Protein AF-0000000070116232 (afdb_homodimer)

Sequence (204 aa):
MEIRSAQRSAWENKLAKGFNTSDVPLEFCLLQGEVAEAFDAWRRTRDDLGEELADIAIYLMSLAEMTGVDLQSAVEQKLAKNAKRTYVKDEASGTLVRVEPAMEIRSAQRSAWENKLAKGFNTSDVPLEFCLLQGEVAEAFDAWRRTRDDLGEELADIAIYLMSLAEMTGVDLQSAVEQKLAKNAKRTYVKDEASGTLVRVEPA

pLDDT: mean 97.07, std 4.51, range [62.75, 99.0]

Secondary structure (DSSP, 8-state):
-BHHHHHHHHHHHHHHHT--SS-HHHHHHHHHHHHHHHHHHHHTT-TTHHHHHHHHHHHHHHHHHHTT--HHHHHHHHHHHHHH-EEEE-TTT--EEEE---/-BHHHHHHHHHHHHHHHT--SS-HHHHHHHHHHHHHHHHHHHHTT-TTHHHHHHHHHHHHHHHHHHTT--HHHHHHHHHHHHHH-EEEE-TTT--EEEE---

InterPro domains:
  IPR025984 dCTP pyrophosphatase 1 [PF12643] (34-91)
  IPR052555 dCTP Pyrophosphatase [PTHR46523] (32-89)

Foldseek 3Di:
DALQVLLVVLQVVCVVVVHDQAPLVVLVVVLVVLVVVLVVCVVVVHPCNVVSVVVNSSSVSSNCVNVVHPVRVVVVVVVVVVVPWDWDQDPVPRDTDTDDDD/DALQVLLVVLQVVCVVVVHDQAPLVVLVVVLVVLVVVLVVCVVVVHPCNVVSVVVNSSSVSSNCVNVVHPVRVVVVVVVVVVVPWDWDQDPVPRDTDTDDDD

Nearest PDB structures (foldseek):
  7ody-assembly1_D  TM=7.608E-01  e=6.669E-03  Cyanophage S-2L
  5ie9-assembly1_D  TM=7.594E-01  e=4.581E-02  Bacillus cereus
  6zbf-assembly1_D  TM=5.109E-01  e=2.458E+00  Plasmodium falciparum
  5fig-assembly1_C  TM=5.092E-01  e=7.327E+00  Bacillus subtilis
  7ody-assembly1_D  TM=7.605E-01  e=6.669E-03  Cyanophage S-2L

Structure (mmCIF, N/CA/C/O backbone):
data_AF-0000000070116232-model_v1
#
loop_
_entity.id
_entity.type
_entity.pdbx_description
1 polymer 'MazG-like nucleotide pyrophosphohydrolase family protein'
#
loop_
_atom_site.group_PDB
_atom_site.id
_atom_site.type_symbol
_atom_site.label_atom_id
_atom_site.label_alt_id
_atom_site.label_comp_id
_atom_site.label_asym_id
_atom_site.label_entity_id
_atom_site.label_seq_id
_atom_site.pdbx_PDB_ins_code
_atom_site.Cartn_x
_atom_site.Cartn_y
_atom_site.Cartn_z
_atom_site.occupancy
_atom_site.B_iso_or_equiv
_atom_site.auth_seq_id
_atom_site.auth_comp_id
_atom_site.auth_asym_id
_atom_site.auth_atom_id
_atom_site.pdbx_PDB_model_num
ATOM 1 N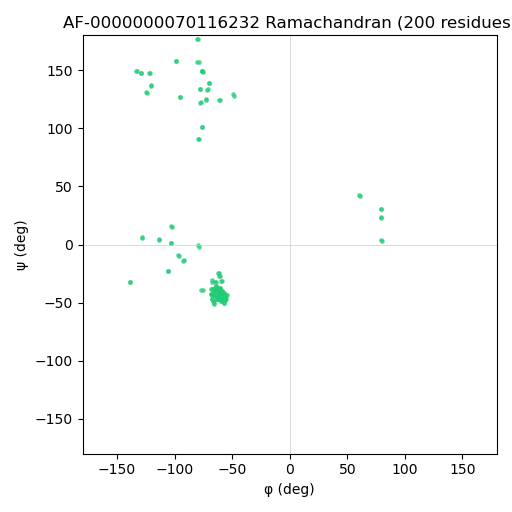 N . MET A 1 1 ? 7.281 -4.035 14.18 1 97.06 1 MET A N 1
ATOM 2 C CA . MET A 1 1 ? 5.941 -3.51 14.414 1 97.06 1 MET A CA 1
ATOM 3 C C . MET A 1 1 ? 4.887 -4.359 13.719 1 97.06 1 MET A C 1
ATOM 5 O O . MET A 1 1 ? 5.078 -4.777 12.57 1 97.06 1 MET A O 1
ATOM 9 N N . GLU A 1 2 ? 3.789 -4.598 14.477 1 98.62 2 GLU A N 1
ATOM 10 C CA . GLU A 1 2 ? 2.678 -5.348 13.898 1 98.62 2 GLU A CA 1
ATOM 11 C C . GLU A 1 2 ? 1.868 -4.48 12.938 1 98.62 2 GLU A C 1
ATOM 13 O O . GLU A 1 2 ? 1.715 -3.277 13.156 1 98.62 2 GLU A O 1
ATOM 18 N N . ILE A 1 3 ? 1.267 -5.121 11.898 1 98.88 3 ILE A N 1
ATOM 19 C CA . ILE A 1 3 ? 0.452 -4.414 10.914 1 98.88 3 ILE A CA 1
ATOM 20 C C . ILE A 1 3 ? -0.73 -3.744 11.617 1 98.88 3 ILE A C 1
ATOM 22 O O . ILE A 1 3 ? -1.026 -2.574 11.359 1 98.88 3 ILE A O 1
ATOM 26 N N . ARG A 1 4 ? -1.362 -4.441 12.555 1 98.75 4 ARG A N 1
ATOM 27 C CA . ARG A 1 4 ? -2.514 -3.896 13.266 1 98.75 4 ARG A CA 1
ATOM 28 C C . ARG A 1 4 ? -2.123 -2.67 14.086 1 98.75 4 ARG A C 1
ATOM 30 O O . ARG A 1 4 ? -2.871 -1.692 14.148 1 98.75 4 ARG A O 1
ATOM 37 N N . SER A 1 5 ? -1.039 -2.738 14.734 1 98.75 5 SER A N 1
ATOM 38 C CA . SER A 1 5 ? -0.556 -1.608 15.516 1 98.75 5 SER A CA 1
ATOM 39 C C . SER A 1 5 ? -0.236 -0.412 14.633 1 98.75 5 SER A C 1
ATOM 41 O O . SER A 1 5 ? -0.54 0.729 14.984 1 98.75 5 SER A O 1
ATOM 43 N N . ALA A 1 6 ? 0.422 -0.638 13.523 1 98.88 6 ALA A N 1
ATOM 44 C CA . ALA A 1 6 ? 0.726 0.43 12.57 1 98.88 6 ALA A CA 1
ATOM 45 C C . ALA A 1 6 ? -0.553 1.063 12.031 1 98.88 6 ALA A C 1
ATOM 47 O O . ALA A 1 6 ? -0.644 2.287 11.914 1 98.88 6 ALA A O 1
ATOM 48 N N . GLN A 1 7 ? -1.55 0.197 11.695 1 98.88 7 GLN A N 1
ATOM 49 C CA . GLN A 1 7 ? -2.84 0.679 11.211 1 98.88 7 GLN A CA 1
ATOM 50 C C . GLN A 1 7 ? -3.498 1.605 12.227 1 98.88 7 GLN A C 1
ATOM 52 O O . GLN A 1 7 ? -3.984 2.682 11.875 1 98.88 7 GLN A O 1
ATOM 57 N N . ARG A 1 8 ? -3.477 1.197 13.438 1 98.69 8 ARG A N 1
ATOM 58 C CA . ARG A 1 8 ? -4.059 2.006 14.5 1 98.69 8 ARG A CA 1
ATOM 59 C C . ARG A 1 8 ? -3.322 3.334 14.648 1 98.69 8 ARG A C 1
ATOM 61 O O . ARG A 1 8 ? -3.949 4.387 14.773 1 98.69 8 ARG A O 1
ATOM 68 N N . SER A 1 9 ? -2.057 3.295 14.641 1 98.75 9 SER A N 1
ATOM 69 C CA . SER A 1 9 ? -1.24 4.496 14.789 1 98.75 9 SER A CA 1
ATOM 70 C C . SER A 1 9 ? -1.486 5.473 13.648 1 98.75 9 SER A C 1
ATOM 72 O O . SER A 1 9 ? -1.594 6.68 13.867 1 98.75 9 SER A O 1
ATOM 74 N N . ALA A 1 10 ? -1.491 4.965 12.438 1 98.75 10 ALA A N 1
ATOM 75 C CA . ALA A 1 10 ? -1.763 5.805 11.281 1 98.75 10 ALA A CA 1
ATOM 76 C C . ALA A 1 10 ? -3.119 6.492 11.406 1 98.75 10 ALA A C 1
ATOM 78 O O . ALA A 1 10 ? -3.252 7.684 11.102 1 98.75 10 ALA A O 1
ATOM 79 N N . TRP A 1 11 ? -4.07 5.719 11.867 1 98.69 11 TRP A N 1
ATOM 80 C CA . TRP A 1 11 ? -5.426 6.234 12.008 1 98.69 11 TRP A CA 1
ATOM 81 C C . TRP A 1 11 ? -5.496 7.309 13.094 1 98.69 11 TRP A C 1
ATOM 83 O O . TRP A 1 11 ? -6.094 8.367 12.891 1 98.69 11 TRP A O 1
ATOM 93 N N . GLU A 1 12 ? -4.918 7.02 14.188 1 98.5 12 GLU A N 1
ATOM 94 C CA . GLU A 1 12 ? -4.891 7.973 15.289 1 98.5 12 GLU A CA 1
ATOM 95 C C . GLU A 1 12 ? -4.25 9.289 14.867 1 98.5 12 GLU A C 1
ATOM 97 O O . GLU A 1 12 ? -4.715 10.367 15.258 1 98.5 12 GLU A O 1
ATOM 102 N N . ASN A 1 13 ? -3.184 9.227 14.148 1 98.38 13 ASN A N 1
ATOM 103 C CA . ASN A 1 13 ? -2.545 10.445 13.648 1 98.38 13 ASN A CA 1
ATOM 104 C C . ASN A 1 13 ? -3.469 11.219 12.719 1 98.38 13 ASN A C 1
ATOM 106 O O . ASN A 1 13 ? -3.518 12.453 12.766 1 98.38 13 ASN A O 1
ATOM 110 N N . LYS A 1 14 ? -4.125 10.484 11.82 1 97.94 14 LYS A N 1
ATOM 111 C CA . LYS A 1 14 ? -5.066 11.125 10.906 1 97.94 14 LYS A CA 1
ATOM 112 C C . LYS A 1 14 ? -6.141 11.891 11.672 1 97.94 14 LYS A C 1
ATOM 114 O O . LYS A 1 14 ? -6.48 13.023 11.32 1 97.94 14 LYS A O 1
ATOM 119 N N . LEU A 1 15 ? -6.656 11.242 12.672 1 98.06 15 LEU A N 1
ATOM 120 C CA . LEU A 1 15 ? -7.668 11.867 13.516 1 98.06 15 LEU A CA 1
ATOM 121 C C . LEU A 1 15 ? -7.102 13.094 14.227 1 98.06 15 LEU A C 1
ATOM 123 O O . LEU A 1 15 ? -7.719 14.156 14.227 1 98.06 15 LEU A O 1
ATOM 127 N N . ALA A 1 16 ? -5.969 12.961 14.758 1 97.44 16 ALA A N 1
ATOM 128 C CA . ALA A 1 16 ? -5.344 14.016 15.562 1 97.44 16 ALA A CA 1
ATOM 129 C C . ALA A 1 16 ? -5.039 15.242 14.711 1 97.44 16 ALA A C 1
ATOM 131 O O . ALA A 1 16 ? -5.113 16.375 15.195 1 97.44 16 ALA A O 1
ATOM 132 N N . LYS A 1 17 ? -4.727 15.07 13.43 1 97.25 17 LYS A N 1
ATOM 133 C CA . LYS A 1 17 ? -4.289 16.172 12.578 1 97.25 17 LYS A CA 1
ATOM 134 C C . LYS A 1 17 ? -5.453 16.75 11.781 1 97.25 17 LYS A C 1
ATOM 136 O O . LYS A 1 17 ? -5.301 17.766 11.094 1 97.25 17 LYS A O 1
ATOM 141 N N . GLY A 1 18 ? -6.625 16.016 11.844 1 96.56 18 GLY A N 1
ATOM 142 C CA . GLY A 1 18 ? -7.805 16.5 11.141 1 96.56 18 GLY A CA 1
ATOM 143 C C . GLY A 1 18 ? -7.785 16.203 9.656 1 96.56 18 GLY A C 1
ATOM 144 O O . GLY A 1 18 ? -8.312 16.969 8.852 1 96.56 18 GLY A O 1
ATOM 145 N N . PHE A 1 19 ? -7.168 15.148 9.297 1 97.5 19 PHE A N 1
ATOM 146 C CA . PHE A 1 19 ? -7.102 14.75 7.898 1 97.5 19 PHE A CA 1
ATOM 147 C C . PHE A 1 19 ? -8.391 14.055 7.473 1 97.5 19 PHE A C 1
ATOM 149 O O . PHE A 1 19 ? -9.312 13.914 8.273 1 97.5 19 PHE A O 1
ATOM 156 N N . ASN A 1 20 ? -8.438 13.719 6.164 1 96.94 20 ASN A N 1
ATOM 157 C CA . ASN A 1 20 ? -9.586 13.023 5.602 1 96.94 20 ASN A CA 1
ATOM 158 C C . ASN A 1 20 ? -9.797 11.664 6.262 1 96.94 20 ASN A C 1
ATOM 160 O O . ASN A 1 20 ? -8.883 10.836 6.305 1 96.94 20 ASN A O 1
ATOM 164 N N . THR A 1 21 ? -10.945 11.453 6.77 1 97.62 21 THR A N 1
ATOM 165 C CA . THR A 1 21 ? -11.234 10.188 7.434 1 97.62 21 THR A CA 1
ATOM 166 C C . THR A 1 21 ? -12.516 9.57 6.879 1 97.62 21 THR A C 1
ATOM 168 O O . THR A 1 21 ? -12.992 8.555 7.398 1 97.62 21 THR A O 1
ATOM 171 N N . SER A 1 22 ? -13.102 10.188 5.789 1 96.81 22 SER A N 1
ATOM 172 C CA . SER A 1 22 ? -14.422 9.711 5.398 1 96.81 22 SER A CA 1
ATOM 173 C C . SER A 1 22 ? -14.547 9.617 3.881 1 96.81 22 SER A C 1
ATOM 175 O O . SER A 1 22 ? -15.359 8.836 3.367 1 96.81 22 SER A O 1
ATOM 177 N N . ASP A 1 23 ? -13.883 10.492 3.17 1 98.25 23 ASP A N 1
ATOM 178 C CA . ASP A 1 23 ? -13.945 10.5 1.712 1 98.25 23 ASP A CA 1
ATOM 179 C C . ASP A 1 23 ? -13.039 9.422 1.117 1 98.25 23 ASP A C 1
ATOM 181 O O . ASP A 1 23 ? -11.914 9.711 0.716 1 98.25 23 ASP A O 1
ATOM 185 N N . VAL A 1 24 ? -13.57 8.281 0.911 1 98.69 24 VAL A N 1
ATOM 186 C CA . VAL A 1 24 ? -12.805 7.109 0.506 1 98.69 24 VAL A CA 1
ATOM 187 C C . VAL A 1 24 ? -12.227 7.328 -0.888 1 98.69 24 VAL A C 1
ATOM 189 O O . VAL A 1 24 ? -11.039 7.066 -1.121 1 98.69 24 VAL A O 1
ATOM 192 N N . PRO A 1 25 ? -13.008 7.898 -1.89 1 98.75 25 PRO A N 1
ATOM 193 C CA . PRO A 1 25 ? -12.414 8.164 -3.201 1 98.75 25 PRO A CA 1
ATOM 194 C C . PRO A 1 25 ? -11.211 9.102 -3.123 1 98.75 25 PRO A C 1
ATOM 196 O O . PRO A 1 25 ? -10.195 8.867 -3.781 1 98.75 25 PRO A O 1
ATOM 199 N N . LEU A 1 26 ? -11.312 10.086 -2.311 1 98.5 26 LEU A N 1
ATOM 200 C CA . LEU A 1 26 ? -10.18 10.992 -2.143 1 98.5 26 LEU A CA 1
ATOM 201 C C . LEU A 1 26 ? -8.961 10.242 -1.605 1 98.5 26 LEU A C 1
ATOM 203 O O . LEU A 1 26 ? -7.844 10.453 -2.07 1 98.5 26 LEU A O 1
ATOM 207 N N . GLU A 1 27 ? -9.188 9.422 -0.627 1 98.75 27 GLU A N 1
ATOM 208 C CA . GLU A 1 27 ? -8.094 8.68 -0.026 1 98.75 27 GLU A CA 1
ATOM 209 C C . GLU A 1 27 ? -7.41 7.777 -1.053 1 98.75 27 GLU A C 1
ATOM 211 O O . GLU A 1 27 ? -6.18 7.66 -1.066 1 98.75 27 GLU A O 1
ATOM 216 N N . PHE A 1 28 ? -8.148 7.105 -1.932 1 98.94 28 PHE A N 1
ATOM 217 C CA . PHE A 1 28 ? -7.574 6.293 -2.998 1 98.94 28 PHE A CA 1
ATOM 218 C C . PHE A 1 28 ? -6.727 7.148 -3.934 1 98.94 28 PHE A C 1
ATOM 220 O O . PHE A 1 28 ? -5.672 6.707 -4.395 1 98.94 28 PHE A O 1
ATOM 227 N N . CYS A 1 29 ? -7.227 8.336 -4.266 1 98.69 29 CYS A N 1
ATOM 228 C CA . CYS A 1 29 ? -6.461 9.227 -5.125 1 98.69 29 CYS A CA 1
ATOM 229 C C . CYS A 1 29 ? -5.137 9.609 -4.477 1 98.69 29 CYS A C 1
ATOM 231 O O . CYS A 1 29 ? -4.102 9.648 -5.145 1 98.69 29 CYS A O 1
ATOM 233 N N . LEU A 1 30 ? -5.164 9.883 -3.207 1 98.62 30 LEU A N 1
ATOM 234 C CA . LEU A 1 30 ? -3.943 10.227 -2.484 1 98.62 30 LEU A CA 1
ATOM 235 C C . LEU A 1 30 ? -2.977 9.047 -2.461 1 98.62 30 LEU A C 1
ATOM 237 O O . LEU A 1 30 ? -1.769 9.227 -2.637 1 98.62 30 LEU A O 1
ATOM 241 N N . LEU A 1 31 ? -3.51 7.859 -2.225 1 98.94 31 LEU A N 1
ATOM 242 C CA . LEU A 1 31 ? -2.689 6.656 -2.303 1 98.94 31 LEU A CA 1
ATOM 243 C C . LEU A 1 31 ? -2.02 6.543 -3.668 1 98.94 31 LEU A C 1
ATOM 245 O O . LEU A 1 31 ? -0.819 6.277 -3.756 1 98.94 31 LEU A O 1
ATOM 249 N N . GLN A 1 32 ? -2.791 6.762 -4.742 1 98.81 32 GLN A N 1
ATOM 250 C CA . GLN A 1 32 ? -2.244 6.699 -6.094 1 98.81 32 GLN A CA 1
ATOM 251 C C . GLN A 1 32 ? -1.145 7.738 -6.289 1 98.81 32 GLN A C 1
ATOM 253 O O . GLN A 1 32 ? -0.162 7.484 -6.992 1 98.81 32 GLN A O 1
ATOM 258 N N . GLY A 1 33 ? -1.322 8.859 -5.727 1 98.69 33 GLY A N 1
ATOM 259 C CA . GLY A 1 33 ? -0.27 9.859 -5.734 1 98.69 33 GLY A CA 1
ATOM 260 C C . GLY A 1 33 ? 1.021 9.375 -5.102 1 98.69 33 GLY A C 1
ATOM 261 O O . GLY A 1 33 ? 2.105 9.602 -5.645 1 98.69 33 GLY A O 1
ATOM 262 N N . GLU A 1 34 ? 0.875 8.727 -3.943 1 98.88 34 GLU A N 1
ATOM 263 C CA . GLU A 1 34 ? 2.068 8.211 -3.277 1 98.88 34 GLU A CA 1
ATOM 264 C C . GLU A 1 34 ? 2.748 7.137 -4.117 1 98.88 34 GLU A C 1
ATOM 266 O O . GLU A 1 34 ? 3.975 7.008 -4.094 1 98.88 34 GLU A O 1
ATOM 271 N N . VAL A 1 35 ? 1.981 6.324 -4.816 1 98.94 35 VAL A N 1
ATOM 272 C CA . VAL A 1 35 ? 2.566 5.328 -5.707 1 98.94 35 VAL A CA 1
ATOM 273 C C . VAL A 1 35 ? 3.389 6.023 -6.789 1 98.94 35 VAL A C 1
ATOM 275 O O . VAL A 1 35 ? 4.512 5.605 -7.09 1 98.94 35 VAL A O 1
ATOM 278 N N . ALA A 1 36 ? 2.83 7.051 -7.41 1 98.75 36 ALA A N 1
ATOM 279 C CA . ALA A 1 36 ? 3.549 7.809 -8.43 1 98.75 36 ALA A CA 1
ATOM 280 C C . ALA A 1 36 ? 4.828 8.422 -7.863 1 98.75 36 ALA A C 1
ATOM 282 O O . ALA A 1 36 ? 5.875 8.398 -8.516 1 98.75 36 ALA A O 1
ATOM 283 N N . GLU A 1 37 ? 4.789 8.961 -6.629 1 98.81 37 GLU A N 1
ATOM 284 C CA . GLU A 1 37 ? 5.965 9.539 -5.988 1 98.81 37 GLU A CA 1
ATOM 285 C C . GLU A 1 37 ? 7.031 8.477 -5.73 1 98.81 37 GLU A C 1
ATOM 287 O O . GLU A 1 37 ? 8.227 8.734 -5.91 1 98.81 37 GLU A O 1
ATOM 292 N N . ALA A 1 38 ? 6.617 7.363 -5.289 1 98.88 38 ALA A N 1
ATOM 293 C CA . ALA A 1 38 ? 7.562 6.277 -5.035 1 98.88 38 ALA A CA 1
ATOM 294 C C . ALA A 1 38 ? 8.234 5.828 -6.328 1 98.88 38 ALA A C 1
ATOM 296 O O . ALA A 1 38 ? 9.445 5.582 -6.352 1 98.88 38 ALA A O 1
ATOM 297 N N . PHE A 1 39 ? 7.473 5.672 -7.418 1 98.94 39 PHE A N 1
ATOM 298 C CA . PHE A 1 39 ? 8.031 5.312 -8.711 1 98.94 39 PHE A CA 1
ATOM 299 C C . PHE A 1 39 ? 9.078 6.332 -9.156 1 98.94 39 PHE A C 1
ATOM 301 O O . PHE A 1 39 ? 10.172 5.961 -9.594 1 98.94 39 PHE A O 1
ATOM 308 N N . ASP A 1 40 ? 8.688 7.57 -9.031 1 98.69 40 ASP A N 1
ATOM 309 C CA . ASP A 1 40 ? 9.609 8.641 -9.398 1 98.69 40 ASP A CA 1
ATOM 310 C C . ASP A 1 40 ? 10.883 8.578 -8.555 1 98.69 40 ASP A C 1
ATOM 312 O O . ASP A 1 40 ? 11.984 8.773 -9.07 1 98.69 40 ASP A O 1
ATOM 316 N N . ALA A 1 41 ? 10.719 8.383 -7.219 1 98.69 41 ALA A N 1
ATOM 317 C CA . ALA A 1 41 ? 11.867 8.258 -6.332 1 98.69 41 ALA A CA 1
ATOM 318 C C . ALA A 1 41 ? 12.781 7.117 -6.777 1 98.69 41 ALA A C 1
ATOM 320 O O . ALA A 1 41 ? 14.008 7.262 -6.789 1 98.69 41 ALA A O 1
ATOM 321 N N . TRP A 1 42 ? 12.219 6.051 -7.145 1 98.5 42 TRP A N 1
ATOM 322 C CA . TRP A 1 42 ? 13 4.914 -7.617 1 98.5 42 TRP A CA 1
ATOM 323 C C . TRP A 1 42 ? 13.711 5.246 -8.922 1 98.5 42 TRP A C 1
ATOM 325 O O . TRP A 1 42 ? 14.922 5.035 -9.047 1 98.5 42 TRP A O 1
ATOM 335 N N . ARG A 1 43 ? 12.93 5.777 -9.906 1 98 43 ARG A N 1
ATOM 336 C CA . ARG A 1 43 ? 13.422 6.066 -11.25 1 98 43 ARG A CA 1
ATOM 337 C C . ARG A 1 43 ? 14.578 7.062 -11.203 1 98 43 ARG A C 1
ATOM 339 O O . ARG A 1 43 ? 15.523 6.957 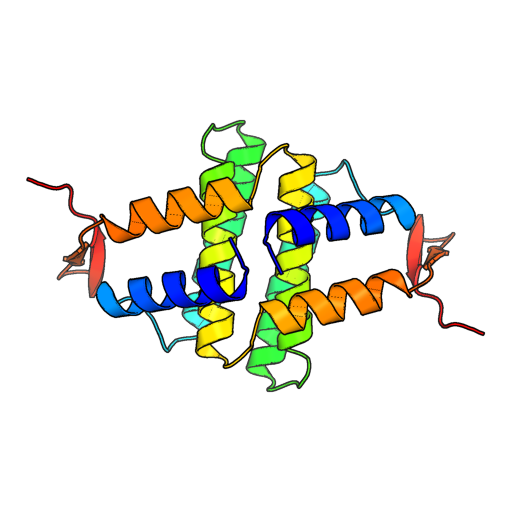-11.992 1 98 43 ARG A O 1
ATOM 346 N N . ARG A 1 44 ? 14.508 7.906 -10.242 1 97.75 44 ARG A N 1
ATOM 347 C CA . ARG A 1 44 ? 15.492 8.984 -10.195 1 97.75 44 ARG A CA 1
ATOM 348 C C . ARG A 1 44 ? 16.562 8.711 -9.141 1 97.75 44 ARG A C 1
ATOM 350 O O . ARG A 1 44 ? 17.375 9.578 -8.844 1 97.75 44 ARG A O 1
ATOM 357 N N . THR A 1 45 ? 16.484 7.59 -8.461 1 94.75 45 THR A N 1
ATOM 358 C CA . THR A 1 45 ? 17.453 7.129 -7.477 1 94.75 45 THR A CA 1
ATOM 359 C C . THR A 1 45 ? 17.562 8.109 -6.312 1 94.75 45 THR A C 1
ATOM 361 O O . THR A 1 45 ? 18.656 8.445 -5.871 1 94.75 45 THR A O 1
ATOM 364 N N . ARG A 1 46 ? 16.359 8.555 -5.953 1 91.25 46 ARG A N 1
ATOM 365 C CA . ARG A 1 46 ? 16.312 9.445 -4.797 1 91.25 46 ARG A CA 1
ATOM 366 C C . ARG A 1 46 ? 16.406 8.664 -3.494 1 91.25 46 ARG A C 1
ATOM 368 O O . ARG A 1 46 ? 16.031 7.492 -3.441 1 91.25 46 ARG A O 1
ATOM 375 N N . ASP A 1 47 ? 16.859 9.406 -2.475 1 94.38 47 ASP A N 1
ATOM 376 C CA . ASP A 1 47 ? 17.062 8.773 -1.173 1 94.38 47 ASP A CA 1
ATOM 377 C C . ASP A 1 47 ? 15.734 8.633 -0.424 1 94.38 47 ASP A C 1
ATOM 379 O O . ASP A 1 47 ? 15.664 7.945 0.596 1 94.38 47 ASP A O 1
ATOM 383 N N . ASP A 1 48 ? 14.727 9.062 -0.993 1 96.88 48 ASP A N 1
ATOM 384 C CA . ASP A 1 48 ? 13.484 9.117 -0.238 1 96.88 48 ASP A CA 1
ATOM 385 C C . ASP A 1 48 ? 12.547 7.969 -0.634 1 96.88 48 ASP A C 1
ATOM 387 O O . ASP A 1 48 ? 11.352 8.008 -0.342 1 96.88 48 ASP A O 1
ATOM 391 N N . LEU A 1 49 ? 13.07 6.949 -1.309 1 98.5 49 LEU A N 1
ATOM 392 C CA . LEU A 1 49 ? 12.227 5.84 -1.736 1 98.5 49 LEU A CA 1
ATOM 393 C C . LEU A 1 49 ? 11.562 5.172 -0.539 1 98.5 49 LEU A C 1
ATOM 395 O O . LEU A 1 49 ? 10.359 4.902 -0.562 1 98.5 49 LEU A O 1
ATOM 399 N N . GLY A 1 50 ? 12.352 4.887 0.49 1 98.62 50 GLY A N 1
ATOM 400 C CA . GLY A 1 50 ? 11.797 4.281 1.689 1 98.62 50 GLY A CA 1
ATOM 401 C C . GLY A 1 50 ? 10.641 5.074 2.281 1 98.62 50 GLY A C 1
ATOM 402 O O . GLY A 1 50 ? 9.633 4.5 2.695 1 98.62 50 GLY A O 1
ATOM 403 N N . GLU A 1 51 ? 10.844 6.355 2.32 1 98.75 51 GLU A N 1
ATOM 404 C CA . GLU A 1 51 ? 9.805 7.23 2.857 1 98.75 51 GLU A CA 1
ATOM 405 C C . GLU A 1 51 ? 8.547 7.188 1.992 1 98.75 51 GLU A C 1
ATOM 407 O O . GLU A 1 51 ? 7.43 7.148 2.512 1 98.75 51 GLU A O 1
ATOM 412 N N . GLU A 1 52 ? 8.719 7.223 0.694 1 98.88 52 GLU A N 1
ATOM 413 C CA . GLU A 1 52 ? 7.574 7.191 -0.217 1 98.88 52 GLU A CA 1
ATOM 414 C C . GLU A 1 52 ? 6.84 5.859 -0.136 1 98.88 52 GLU A C 1
ATOM 416 O O . GLU A 1 52 ? 5.609 5.816 -0.229 1 98.88 52 GLU A O 1
ATOM 421 N N . LEU A 1 53 ? 7.578 4.746 -0.011 1 98.94 53 LEU A N 1
ATOM 422 C CA . LEU A 1 53 ? 6.945 3.445 0.173 1 98.94 53 LEU A CA 1
ATOM 423 C C . LEU A 1 53 ? 6.176 3.398 1.489 1 98.94 53 LEU A C 1
ATOM 425 O O . LEU A 1 53 ? 5.086 2.824 1.556 1 98.94 53 LEU A O 1
ATOM 429 N N . ALA A 1 54 ? 6.742 3.992 2.504 1 98.94 54 ALA A N 1
ATOM 430 C CA . ALA A 1 54 ? 6.039 4.086 3.781 1 98.94 54 ALA A CA 1
ATOM 431 C C . ALA A 1 54 ? 4.742 4.875 3.635 1 98.94 54 ALA A C 1
ATOM 433 O O . ALA A 1 54 ? 3.73 4.543 4.258 1 98.94 54 ALA A O 1
ATOM 434 N N . ASP A 1 55 ? 4.742 5.941 2.834 1 98.94 55 ASP A N 1
ATOM 435 C CA . ASP A 1 55 ? 3.529 6.727 2.611 1 98.94 55 ASP A CA 1
ATOM 436 C C . ASP A 1 55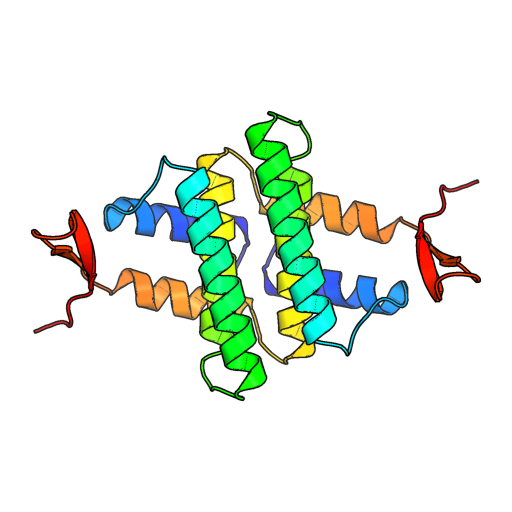 ? 2.441 5.879 1.96 1 98.94 55 ASP A C 1
ATOM 438 O O . ASP A 1 55 ? 1.259 6.02 2.283 1 98.94 55 ASP A O 1
ATOM 442 N N . ILE A 1 56 ? 2.83 5.004 1.054 1 99 56 ILE A N 1
ATOM 443 C CA . ILE A 1 56 ? 1.869 4.082 0.461 1 99 56 ILE A CA 1
ATOM 444 C C . ILE A 1 56 ? 1.244 3.217 1.553 1 99 56 ILE A C 1
ATOM 446 O O . ILE A 1 56 ? 0.021 3.062 1.607 1 99 56 ILE A O 1
ATOM 450 N N . ALA A 1 57 ? 2.057 2.656 2.396 1 98.94 57 ALA A N 1
ATOM 451 C CA . ALA A 1 57 ? 1.564 1.813 3.484 1 98.94 57 ALA A CA 1
ATOM 452 C C . ALA A 1 57 ? 0.576 2.574 4.363 1 98.94 57 ALA A C 1
ATOM 454 O O . ALA A 1 57 ? -0.463 2.035 4.75 1 98.94 57 ALA A O 1
ATOM 455 N N . ILE A 1 58 ? 0.865 3.787 4.684 1 98.94 58 ILE A N 1
ATOM 456 C CA . ILE A 1 58 ? 0.066 4.578 5.613 1 98.94 58 ILE A CA 1
ATOM 457 C C . ILE A 1 58 ? -1.293 4.891 4.992 1 98.94 58 ILE A C 1
ATOM 459 O O . ILE A 1 58 ? -2.328 4.77 5.652 1 98.94 58 ILE A O 1
ATOM 463 N N . TYR A 1 59 ? -1.325 5.246 3.721 1 98.94 59 TYR A N 1
ATOM 464 C CA . TYR A 1 59 ? -2.605 5.48 3.062 1 98.94 59 TYR A CA 1
ATOM 465 C C . TYR A 1 59 ? -3.4 4.188 2.936 1 98.94 59 TYR A C 1
ATOM 467 O O . TYR A 1 59 ? -4.629 4.199 3.027 1 98.94 59 TYR A O 1
ATOM 475 N N . LEU A 1 60 ? -2.723 3.09 2.652 1 98.94 60 LEU A N 1
ATOM 476 C CA . LEU A 1 60 ? -3.375 1.785 2.617 1 98.94 60 LEU A CA 1
ATOM 477 C C . LEU A 1 60 ? -4.023 1.465 3.959 1 98.94 60 LEU A C 1
ATOM 479 O O . LEU A 1 60 ? -5.176 1.027 4.008 1 98.94 60 LEU A O 1
ATOM 483 N N . MET A 1 61 ? -3.312 1.662 5.008 1 98.88 61 MET A N 1
ATOM 484 C CA . MET A 1 61 ? -3.809 1.411 6.359 1 98.88 61 MET A CA 1
ATOM 485 C C . MET A 1 61 ? -4.996 2.314 6.68 1 98.88 61 MET A C 1
ATOM 487 O O . MET A 1 61 ? -5.949 1.885 7.328 1 98.88 61 MET A O 1
ATOM 491 N N . SER A 1 62 ? -4.914 3.578 6.234 1 98.69 62 SER A N 1
ATOM 492 C CA . SER A 1 62 ? -6.027 4.508 6.41 1 98.69 62 SER A CA 1
ATOM 493 C C . SER A 1 62 ? -7.277 4.02 5.688 1 98.69 62 SER A C 1
ATOM 495 O O . SER A 1 62 ? -8.375 4.074 6.234 1 98.69 62 SER A O 1
ATOM 497 N N . LEU A 1 63 ? -7.066 3.551 4.488 1 98.88 63 LEU A N 1
ATOM 498 C CA . LEU A 1 63 ? -8.18 3.023 3.711 1 98.88 63 LEU A CA 1
ATOM 499 C C . LEU A 1 63 ? -8.797 1.806 4.395 1 98.88 63 LEU A C 1
ATOM 501 O O . LEU A 1 63 ? -10.016 1.641 4.402 1 98.88 63 LEU A O 1
ATOM 505 N N . ALA A 1 64 ? -7.938 0.944 4.898 1 98.88 64 ALA A N 1
ATOM 506 C CA . ALA A 1 64 ? -8.43 -0.218 5.637 1 98.88 64 ALA A CA 1
ATOM 507 C C . ALA A 1 64 ? -9.297 0.206 6.816 1 98.88 64 ALA A C 1
ATOM 509 O O . ALA A 1 64 ? -10.375 -0.346 7.027 1 98.88 64 ALA A O 1
ATOM 510 N N . GLU A 1 65 ? -8.836 1.19 7.531 1 98.69 65 GLU A N 1
ATOM 511 C CA . GLU A 1 65 ? -9.609 1.699 8.664 1 98.69 65 GLU A CA 1
ATOM 512 C C . GLU A 1 65 ? -10.938 2.293 8.195 1 98.69 65 GLU A C 1
ATOM 514 O O . GLU A 1 65 ? -11.984 2.002 8.773 1 98.69 65 GLU A O 1
ATOM 519 N N . MET A 1 66 ? -10.953 3.084 7.199 1 98.31 66 MET A N 1
ATOM 520 C CA . MET A 1 66 ? -12.133 3.781 6.695 1 98.31 66 MET A CA 1
ATOM 521 C C . MET A 1 66 ? -13.195 2.789 6.23 1 98.31 66 MET A C 1
ATOM 523 O O . MET A 1 66 ? -14.383 3.098 6.25 1 98.31 66 MET A O 1
ATOM 527 N N . THR A 1 67 ? -12.727 1.646 5.891 1 98.44 67 THR A N 1
ATOM 528 C CA . THR A 1 67 ? -13.648 0.697 5.273 1 98.44 67 THR A CA 1
ATOM 529 C C . THR A 1 67 ? -13.859 -0.511 6.184 1 98.44 67 THR A C 1
ATOM 531 O O . THR A 1 67 ? -14.414 -1.525 5.75 1 98.44 67 THR A O 1
ATOM 534 N N . GLY A 1 68 ? -13.281 -0.478 7.391 1 97.88 68 GLY A N 1
ATOM 535 C CA . GLY A 1 68 ? -13.539 -1.5 8.398 1 97.88 68 GLY A CA 1
ATOM 536 C C . GLY A 1 68 ? -12.758 -2.779 8.156 1 97.88 68 GLY A C 1
ATOM 537 O O . GLY A 1 68 ? -13.18 -3.855 8.586 1 97.88 68 GLY A O 1
ATOM 538 N N . VAL A 1 69 ? -11.719 -2.736 7.469 1 98.75 69 VAL A N 1
ATOM 539 C CA . VAL A 1 69 ? -10.93 -3.918 7.141 1 98.75 69 VAL A CA 1
ATOM 540 C C . VAL A 1 69 ? -9.789 -4.07 8.141 1 98.75 69 VAL A C 1
ATOM 542 O O . VAL A 1 69 ? -9.047 -3.117 8.398 1 98.75 69 VAL A O 1
ATOM 545 N N . ASP A 1 70 ? -9.641 -5.223 8.766 1 98.81 70 ASP A N 1
ATOM 546 C CA . ASP A 1 70 ? -8.438 -5.605 9.5 1 98.81 70 ASP A CA 1
ATOM 547 C C . ASP A 1 70 ? -7.324 -6.016 8.539 1 98.81 70 ASP A C 1
ATOM 549 O O . ASP A 1 70 ? -7.27 -7.168 8.094 1 98.81 70 ASP A O 1
ATOM 553 N N . LEU A 1 71 ? -6.445 -5.156 8.328 1 98.88 71 LEU A N 1
ATOM 554 C CA . LEU A 1 71 ? -5.465 -5.367 7.27 1 98.88 71 LEU A CA 1
ATOM 555 C C . LEU A 1 71 ? -4.527 -6.52 7.613 1 98.88 71 LEU A C 1
ATOM 557 O O . LEU A 1 71 ? -4.105 -7.27 6.73 1 98.88 71 LEU A O 1
ATOM 561 N N . GLN A 1 72 ? -4.148 -6.629 8.891 1 98.94 72 GLN A N 1
ATOM 562 C CA . GLN A 1 72 ? -3.299 -7.75 9.281 1 98.94 72 GLN A CA 1
ATOM 563 C C . GLN A 1 72 ? -3.949 -9.086 8.922 1 98.94 72 GLN A C 1
ATOM 565 O O . GLN A 1 72 ? -3.318 -9.938 8.297 1 98.94 72 GLN A O 1
ATOM 570 N N . SER A 1 73 ? -5.191 -9.242 9.312 1 98.88 73 SER A N 1
ATOM 571 C CA . SER A 1 73 ? -5.91 -10.477 9 1 98.88 73 SER A CA 1
ATOM 572 C C . SER A 1 73 ? -6.004 -10.703 7.496 1 98.88 73 SER A C 1
ATOM 574 O O . SER A 1 73 ? -5.828 -11.82 7.02 1 98.88 73 SER A O 1
ATOM 576 N N . ALA A 1 74 ? -6.32 -9.664 6.754 1 98.88 74 ALA A N 1
ATOM 577 C CA . ALA A 1 74 ? -6.445 -9.766 5.305 1 98.88 74 ALA A CA 1
ATOM 578 C C . ALA A 1 74 ? -5.129 -10.203 4.668 1 98.88 74 ALA A C 1
ATOM 580 O O . ALA A 1 74 ? -5.121 -11.062 3.779 1 98.88 74 ALA A O 1
ATOM 581 N N . VAL A 1 75 ? -4.039 -9.641 5.117 1 98.88 75 VAL A N 1
ATOM 582 C CA . VAL A 1 75 ? -2.719 -9.969 4.586 1 98.88 75 VAL A CA 1
ATOM 583 C C . VAL A 1 75 ? -2.367 -11.414 4.93 1 98.88 75 VAL A C 1
ATOM 585 O O . VAL A 1 75 ? -1.912 -12.172 4.07 1 98.88 75 VAL A O 1
ATOM 588 N N . GLU A 1 76 ? -2.566 -11.75 6.199 1 98.88 76 GLU A N 1
ATOM 589 C CA . GLU A 1 76 ? -2.285 -13.117 6.625 1 98.88 76 GLU A CA 1
ATOM 590 C C . GLU A 1 76 ? -3.07 -14.125 5.797 1 98.88 76 GLU A C 1
ATOM 592 O O . GLU A 1 76 ? -2.516 -15.133 5.348 1 98.88 76 GLU A O 1
ATOM 597 N N . GLN A 1 77 ? -4.324 -13.906 5.613 1 98.69 77 GLN A N 1
ATOM 598 C CA . GLN A 1 77 ? -5.172 -14.797 4.824 1 98.69 77 GLN A CA 1
ATOM 599 C C . GLN A 1 77 ? -4.703 -14.859 3.375 1 98.69 77 GLN A C 1
ATOM 601 O O . GLN A 1 77 ? -4.672 -15.93 2.771 1 98.69 77 GLN A O 1
ATOM 606 N N . LYS A 1 78 ? -4.34 -13.742 2.795 1 98.75 78 LYS A N 1
ATOM 607 C CA . LYS A 1 78 ? -3.916 -13.695 1.397 1 98.75 78 LYS A CA 1
ATOM 608 C C . LYS A 1 78 ? -2.586 -14.422 1.203 1 98.75 78 LYS A C 1
ATOM 610 O O . LYS A 1 78 ? -2.393 -15.117 0.207 1 98.75 78 LYS A O 1
ATOM 615 N N . LEU A 1 79 ? -1.661 -14.203 2.119 1 98.69 79 LEU A N 1
ATOM 616 C CA . LEU A 1 79 ? -0.389 -14.914 2.07 1 98.69 79 LEU A CA 1
ATOM 617 C C . LEU A 1 79 ? -0.61 -16.422 2.123 1 98.69 79 LEU A C 1
ATOM 619 O O . LEU A 1 79 ? 0.016 -17.172 1.371 1 98.69 79 LEU A O 1
ATOM 623 N N . ALA A 1 80 ? -1.455 -16.828 3.021 1 98.5 80 ALA A N 1
ATOM 624 C CA . ALA A 1 80 ? -1.769 -18.25 3.131 1 98.5 80 ALA A CA 1
ATOM 625 C C . ALA A 1 80 ? -2.395 -18.766 1.842 1 98.5 80 ALA A C 1
ATOM 627 O O . ALA A 1 80 ? -2.053 -19.859 1.378 1 98.5 80 ALA A O 1
ATOM 628 N N . LYS A 1 81 ? -3.328 -18.062 1.285 1 97.94 81 LYS A N 1
ATOM 629 C CA . LYS A 1 81 ? -3.977 -18.438 0.03 1 97.94 81 LYS A CA 1
ATOM 630 C C . LYS A 1 81 ? -2.959 -18.547 -1.104 1 97.94 81 LYS A C 1
ATOM 632 O O . LYS A 1 81 ? -2.982 -19.5 -1.874 1 97.94 81 LYS A O 1
ATOM 637 N N . ASN A 1 82 ? -2.105 -17.594 -1.19 1 97.88 82 ASN A N 1
ATOM 638 C CA . ASN A 1 82 ? -1.096 -17.562 -2.244 1 97.88 82 ASN A CA 1
ATOM 639 C C . ASN A 1 82 ? -0.12 -18.734 -2.117 1 97.88 82 ASN A C 1
ATOM 641 O O . ASN A 1 82 ? 0.344 -19.266 -3.123 1 97.88 82 ASN A O 1
ATOM 645 N N . ALA A 1 83 ? 0.188 -19.016 -0.911 1 97.25 83 ALA A N 1
ATOM 646 C CA . ALA A 1 83 ? 1.127 -20.109 -0.657 1 97.25 83 ALA A CA 1
ATOM 647 C C . ALA A 1 83 ? 0.593 -21.438 -1.2 1 97.25 83 ALA A C 1
ATOM 649 O O . ALA A 1 83 ? 1.366 -22.297 -1.639 1 97.25 83 ALA A O 1
ATOM 650 N N . LYS A 1 84 ? -0.657 -21.562 -1.286 1 97.19 84 LYS A N 1
ATOM 651 C CA . LYS A 1 84 ? -1.279 -22.812 -1.697 1 97.19 84 LYS A CA 1
ATOM 652 C C . LYS A 1 84 ? -1.525 -22.844 -3.203 1 97.19 84 LYS A C 1
ATOM 654 O O . LYS A 1 84 ? -1.803 -23.891 -3.775 1 97.19 84 LYS A O 1
ATOM 659 N N . ARG A 1 85 ? -1.44 -21.75 -3.842 1 97.31 85 ARG A N 1
ATOM 660 C CA . ARG A 1 85 ? -1.755 -21.641 -5.266 1 97.31 85 ARG A CA 1
ATOM 661 C C . ARG A 1 85 ? -0.636 -22.234 -6.113 1 97.31 85 ARG A C 1
ATOM 663 O O . ARG A 1 85 ? 0.536 -22.172 -5.734 1 97.31 85 ARG A O 1
ATOM 670 N N . THR A 1 86 ? -1.072 -22.766 -7.242 1 96.56 86 THR A N 1
ATOM 671 C CA . THR A 1 86 ? -0.135 -23.328 -8.211 1 96.56 86 THR A CA 1
ATOM 672 C C . THR A 1 86 ? -0.28 -22.641 -9.562 1 96.56 86 THR A C 1
ATOM 674 O O . THR A 1 86 ? -1.369 -22.188 -9.922 1 96.56 86 THR A O 1
ATOM 677 N N . TYR A 1 87 ? 0.874 -22.562 -10.219 1 96.69 87 TYR A N 1
ATOM 678 C CA . TYR A 1 87 ? 0.898 -21.859 -11.492 1 96.69 87 TYR A CA 1
ATOM 679 C C . TYR A 1 87 ? 1.633 -22.672 -12.555 1 96.69 87 TYR A C 1
ATOM 681 O O . TYR A 1 87 ? 2.537 -23.438 -12.234 1 96.69 87 TYR A O 1
ATOM 689 N N . VAL A 1 88 ? 1.218 -22.5 -13.773 1 95.31 88 VAL A N 1
ATOM 690 C CA . VAL A 1 88 ? 1.933 -23.031 -14.922 1 95.31 88 VAL A CA 1
ATOM 691 C C . VAL A 1 88 ? 2.148 -21.922 -15.953 1 95.31 88 VAL A C 1
ATOM 693 O O . VAL A 1 88 ? 1.345 -21 -16.062 1 95.31 88 VAL A O 1
ATOM 696 N N . LYS A 1 89 ? 3.217 -22.047 -16.609 1 94.38 89 LYS A N 1
ATOM 697 C CA . LYS A 1 89 ? 3.527 -21.062 -17.641 1 94.38 89 LYS A CA 1
ATOM 698 C C . LYS A 1 89 ? 2.635 -21.234 -18.875 1 94.38 89 LYS A C 1
ATOM 700 O O . LYS A 1 89 ? 2.512 -22.344 -19.391 1 94.38 89 LYS A O 1
ATOM 705 N N . ASP A 1 90 ? 1.971 -20.109 -19.203 1 93.56 90 ASP A N 1
ATOM 706 C CA . ASP A 1 90 ? 1.219 -20.094 -20.453 1 93.56 90 ASP A CA 1
ATOM 707 C C . ASP A 1 90 ? 2.148 -19.922 -21.641 1 93.56 90 ASP A C 1
ATOM 709 O O . ASP A 1 90 ? 2.852 -18.906 -21.75 1 93.56 90 ASP A O 1
ATOM 713 N N . GLU A 1 91 ? 2.107 -20.812 -22.516 1 92.25 91 GLU A N 1
ATOM 714 C CA . GLU A 1 91 ? 3.047 -20.828 -23.641 1 92.25 91 GLU A CA 1
ATOM 715 C C . GLU A 1 91 ? 2.803 -19.656 -24.578 1 92.25 91 GLU A C 1
ATOM 717 O O . GLU A 1 91 ? 3.746 -19.125 -25.156 1 92.25 91 GLU A O 1
ATOM 722 N N . ALA A 1 92 ? 1.682 -19.234 -24.719 1 94.56 92 ALA A N 1
ATOM 723 C CA . ALA A 1 92 ? 1.332 -18.172 -25.656 1 94.56 92 ALA A CA 1
ATOM 724 C C . ALA A 1 92 ? 1.77 -16.812 -25.125 1 94.56 92 ALA A C 1
ATOM 726 O O . ALA A 1 92 ? 2.342 -16 -25.859 1 94.56 92 ALA A O 1
ATOM 727 N N . SER A 1 93 ? 1.646 -16.531 -23.844 1 92.12 93 SER A N 1
ATOM 728 C CA . SER A 1 93 ? 1.897 -15.219 -23.266 1 92.12 93 SER A CA 1
ATOM 729 C C . SER A 1 93 ? 3.217 -15.188 -22.5 1 92.12 93 SER A C 1
ATOM 731 O O . SER A 1 93 ? 3.762 -14.117 -22.234 1 92.12 93 SER A O 1
ATOM 733 N N . GLY A 1 94 ? 3.639 -16.297 -22.094 1 92.88 94 GLY A N 1
ATOM 734 C CA . GLY A 1 94 ? 4.844 -16.391 -21.281 1 92.88 94 GLY A CA 1
ATOM 735 C C . GLY A 1 94 ? 4.605 -16.047 -19.828 1 92.88 94 GLY A C 1
ATOM 736 O O . GLY A 1 94 ? 5.551 -15.977 -19.031 1 92.88 94 GLY A O 1
ATOM 737 N N . THR A 1 95 ? 3.346 -15.797 -19.516 1 93 95 THR A N 1
ATOM 738 C CA . THR A 1 95 ? 3.037 -15.406 -18.141 1 93 95 THR A CA 1
ATOM 739 C C . THR A 1 95 ? 2.529 -16.609 -17.344 1 93 95 THR A C 1
ATOM 741 O O . THR A 1 95 ? 2.094 -17.609 -17.922 1 93 95 THR A O 1
ATOM 744 N N . LEU A 1 96 ? 2.643 -16.531 -16.016 1 95.44 96 LEU A N 1
ATOM 745 C CA . LEU A 1 96 ? 2.156 -17.594 -15.133 1 95.44 96 LEU A CA 1
ATOM 746 C C . LEU A 1 96 ? 0.643 -17.516 -14.961 1 95.44 96 LEU A C 1
ATOM 748 O O . LEU A 1 96 ? 0.103 -16.422 -14.727 1 95.44 96 LEU A O 1
ATOM 752 N N . VAL A 1 97 ? -0.005 -18.703 -15.094 1 95.44 97 VAL A N 1
ATOM 753 C CA . VAL A 1 97 ? -1.452 -18.766 -14.93 1 95.44 97 VAL A CA 1
ATOM 754 C C . VAL A 1 97 ? -1.792 -19.719 -13.781 1 95.44 97 VAL A C 1
ATOM 756 O O . VAL A 1 97 ? -1.232 -20.812 -13.695 1 95.44 97 VAL A O 1
ATOM 759 N N . ARG A 1 98 ? -2.668 -19.328 -13.039 1 95.5 98 ARG A N 1
ATOM 760 C CA . ARG A 1 98 ? -3.086 -20.125 -11.891 1 95.5 98 ARG A CA 1
ATOM 761 C C . ARG A 1 98 ? -3.836 -21.375 -12.344 1 95.5 98 ARG A C 1
ATOM 763 O O . ARG A 1 98 ? -4.691 -21.312 -13.227 1 95.5 98 ARG A O 1
ATOM 770 N N . VAL A 1 99 ? -3.488 -22.484 -11.609 1 94.31 99 VAL A N 1
ATOM 771 C CA . VAL A 1 99 ? -4.176 -23.719 -11.93 1 94.31 99 VAL A CA 1
ATOM 772 C C . VAL A 1 99 ? -4.859 -24.281 -10.68 1 94.31 99 VAL A C 1
ATOM 774 O O . VAL A 1 99 ? -4.32 -24.172 -9.578 1 94.31 99 VAL A O 1
ATOM 777 N N . GLU A 1 100 ? -6.09 -24.625 -10.75 1 86.81 100 GLU A N 1
ATOM 778 C CA . GLU A 1 100 ? -6.824 -25.219 -9.641 1 86.81 100 GLU A CA 1
ATOM 779 C C . GLU A 1 100 ? -6.371 -26.656 -9.383 1 86.81 100 GLU A C 1
ATOM 781 O O . GLU A 1 100 ? -6.012 -27.375 -10.32 1 86.81 100 GLU A O 1
ATOM 786 N N . PRO A 1 101 ? -6.16 -26.844 -8.055 1 76.12 101 PRO A N 1
ATOM 787 C CA . PRO A 1 101 ? -5.801 -28.234 -7.793 1 76.12 101 PRO A CA 1
ATOM 788 C C . PRO A 1 101 ? -6.75 -29.219 -8.461 1 76.12 101 PRO A C 1
ATOM 790 O O . PRO A 1 101 ? -7.941 -28.938 -8.609 1 76.12 101 PRO A O 1
ATOM 793 N N . ALA A 1 102 ? -6.191 -30.234 -9.219 1 63.22 102 ALA A N 1
ATOM 794 C CA . ALA A 1 102 ? -6.984 -31.328 -9.766 1 63.22 102 ALA A CA 1
ATOM 795 C C . ALA A 1 102 ? -7.906 -31.922 -8.703 1 63.22 102 ALA A C 1
ATOM 797 O O . ALA A 1 102 ? -7.555 -31.953 -7.52 1 63.22 102 ALA A O 1
ATOM 798 N N . MET B 1 1 ? 0.716 -10.047 13.016 1 97.06 1 MET B N 1
ATOM 799 C CA . MET B 1 1 ? 1.9 -10.289 12.195 1 97.06 1 MET B CA 1
ATOM 800 C C . MET B 1 1 ? 2.719 -9.016 12.023 1 97.06 1 MET B C 1
ATOM 802 O O . MET B 1 1 ? 2.16 -7.938 11.812 1 97.06 1 MET B O 1
ATOM 806 N N . GLU B 1 2 ? 4.051 -9.211 12.141 1 98.62 2 GLU B N 1
ATOM 807 C CA . GLU B 1 2 ? 4.953 -8.078 11.938 1 98.62 2 GLU B CA 1
ATOM 808 C C . GLU B 1 2 ? 5.102 -7.754 10.453 1 98.62 2 GLU B C 1
ATOM 810 O O . GLU B 1 2 ? 5.09 -8.656 9.609 1 98.62 2 GLU B O 1
ATOM 815 N N . ILE B 1 3 ? 5.336 -6.453 10.141 1 98.88 3 ILE B N 1
ATOM 816 C CA . ILE B 1 3 ? 5.516 -6.008 8.758 1 98.88 3 ILE B CA 1
ATOM 817 C C . ILE B 1 3 ? 6.719 -6.719 8.141 1 98.88 3 ILE B C 1
ATOM 819 O O . ILE B 1 3 ? 6.648 -7.211 7.016 1 98.88 3 ILE B O 1
ATOM 823 N N . ARG B 1 4 ? 7.805 -6.848 8.914 1 98.75 4 ARG B N 1
ATOM 824 C CA . ARG B 1 4 ? 9.008 -7.496 8.406 1 98.75 4 ARG B CA 1
ATOM 825 C C . ARG B 1 4 ? 8.75 -8.961 8.078 1 98.75 4 ARG B C 1
ATOM 827 O O . ARG B 1 4 ? 9.242 -9.477 7.07 1 98.75 4 ARG B O 1
ATOM 834 N N . SER B 1 5 ? 8.062 -9.617 8.914 1 98.75 5 SER B N 1
ATOM 835 C CA . SER B 1 5 ? 7.73 -11.023 8.688 1 98.75 5 SER B CA 1
ATOM 836 C C . SER B 1 5 ? 6.84 -11.18 7.457 1 98.75 5 SER B C 1
ATOM 838 O O . SER B 1 5 ? 7.023 -12.109 6.664 1 98.75 5 SER B O 1
ATOM 840 N N . ALA B 1 6 ? 5.852 -10.344 7.309 1 98.88 6 ALA B N 1
ATOM 841 C CA . ALA B 1 6 ? 4.977 -10.375 6.141 1 98.88 6 ALA B CA 1
ATOM 842 C C . ALA B 1 6 ? 5.762 -10.117 4.859 1 98.88 6 ALA B C 1
ATOM 844 O O . ALA B 1 6 ? 5.547 -10.789 3.848 1 98.88 6 ALA B O 1
ATOM 845 N N . GLN B 1 7 ? 6.68 -9.109 4.918 1 98.88 7 GLN B N 1
ATOM 846 C CA . GLN B 1 7 ? 7.531 -8.797 3.771 1 98.88 7 GLN B CA 1
ATOM 847 C C . GLN B 1 7 ? 8.344 -10.016 3.344 1 98.88 7 GLN B C 1
ATOM 849 O O . GLN B 1 7 ? 8.414 -10.336 2.154 1 98.88 7 GLN B O 1
ATOM 854 N N . ARG B 1 8 ? 8.906 -10.664 4.297 1 98.69 8 ARG B N 1
ATOM 855 C CA . ARG B 1 8 ? 9.703 -11.852 4.012 1 98.69 8 ARG B CA 1
ATOM 856 C C . ARG B 1 8 ? 8.836 -12.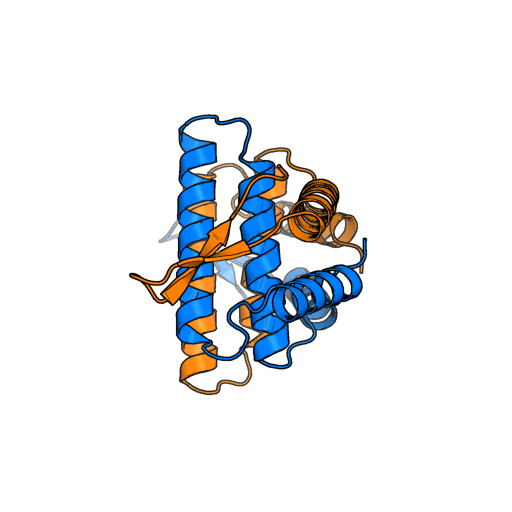953 3.402 1 98.69 8 ARG B C 1
ATOM 858 O O . ARG B 1 8 ? 9.234 -13.594 2.428 1 98.69 8 ARG B O 1
ATOM 865 N N . SER B 1 9 ? 7.723 -13.172 3.943 1 98.75 9 SER B N 1
ATOM 866 C CA . SER B 1 9 ? 6.812 -14.211 3.463 1 98.75 9 SER B CA 1
ATOM 867 C C . SER B 1 9 ? 6.363 -13.93 2.033 1 98.75 9 SER B C 1
ATOM 869 O O . SER B 1 9 ? 6.305 -14.844 1.206 1 98.75 9 SER B O 1
ATOM 871 N N . ALA B 1 10 ? 5.977 -12.711 1.775 1 98.75 10 ALA B N 1
ATOM 872 C CA . ALA B 1 10 ? 5.566 -12.328 0.427 1 98.75 10 ALA B CA 1
ATOM 873 C C . ALA B 1 10 ? 6.684 -12.586 -0.581 1 98.75 10 ALA B C 1
ATOM 875 O O . ALA B 1 10 ? 6.434 -13.094 -1.676 1 98.75 10 ALA B O 1
ATOM 876 N N . TRP B 1 11 ? 7.883 -12.242 -0.155 1 98.75 11 TRP B N 1
ATOM 877 C CA . TRP B 1 11 ? 9.039 -12.406 -1.028 1 98.75 11 TRP B CA 1
ATOM 878 C C . TRP B 1 11 ? 9.328 -13.883 -1.284 1 98.75 11 TRP B C 1
ATOM 880 O O . TRP B 1 11 ? 9.562 -14.281 -2.426 1 98.75 11 TRP B O 1
ATOM 890 N N . GLU B 1 12 ? 9.32 -14.633 -0.255 1 98.56 12 GLU B N 1
ATOM 891 C CA . GLU B 1 12 ? 9.555 -16.062 -0.373 1 98.56 12 GLU B CA 1
ATOM 892 C C . GLU B 1 12 ? 8.547 -16.719 -1.313 1 98.56 12 GLU B C 1
ATOM 894 O O . GLU B 1 12 ? 8.898 -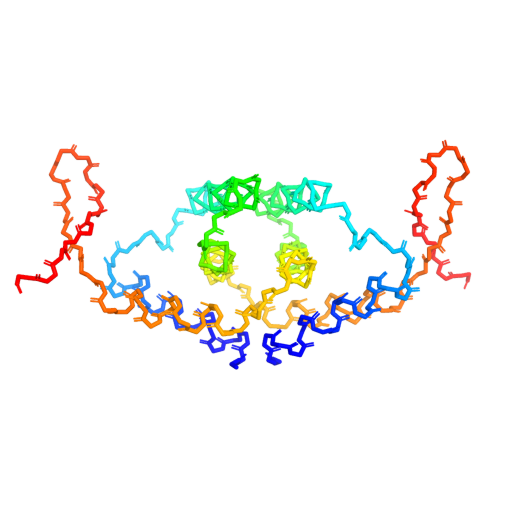17.594 -2.102 1 98.56 12 GLU B O 1
ATOM 899 N N . ASN B 1 13 ? 7.312 -16.344 -1.209 1 98.44 13 ASN B N 1
ATOM 900 C CA . ASN B 1 13 ? 6.297 -16.875 -2.113 1 98.44 13 ASN B CA 1
ATOM 901 C C . ASN B 1 13 ? 6.578 -16.5 -3.562 1 98.44 13 ASN B C 1
ATOM 903 O O . ASN B 1 13 ? 6.395 -17.312 -4.473 1 98.44 13 ASN B O 1
ATOM 907 N N . LYS B 1 14 ? 6.938 -15.227 -3.754 1 98 14 LYS B N 1
ATOM 908 C CA . LYS B 1 14 ? 7.273 -14.766 -5.098 1 98 14 LYS B CA 1
ATOM 909 C C . LYS B 1 14 ? 8.391 -15.609 -5.703 1 98 14 LYS B C 1
ATOM 911 O O . LYS B 1 14 ? 8.32 -16 -6.875 1 98 14 LYS B O 1
ATOM 916 N N . LEU B 1 15 ? 9.391 -15.828 -4.918 1 98.12 15 LEU B N 1
ATOM 917 C CA . LEU B 1 15 ? 10.508 -16.656 -5.359 1 98.12 15 LEU B CA 1
ATOM 918 C C . LEU B 1 15 ? 10.055 -18.078 -5.66 1 98.12 15 LEU B C 1
ATOM 920 O O . LEU B 1 15 ? 10.383 -18.641 -6.707 1 98.12 15 LEU B O 1
ATOM 924 N N . ALA B 1 16 ? 9.297 -18.625 -4.816 1 97.5 16 ALA B N 1
ATOM 925 C CA . ALA B 1 16 ? 8.852 -20 -4.918 1 97.5 16 ALA B CA 1
ATOM 926 C C . ALA B 1 16 ? 7.988 -20.219 -6.156 1 97.5 16 ALA B C 1
ATOM 928 O O . ALA B 1 16 ? 8.023 -21.281 -6.773 1 97.5 16 ALA B O 1
ATOM 929 N N . LYS B 1 17 ? 7.23 -19.219 -6.578 1 97.38 17 LYS B N 1
ATOM 930 C CA . LYS B 1 17 ? 6.27 -19.375 -7.668 1 97.38 17 LYS B CA 1
ATOM 931 C C . LYS B 1 17 ? 6.871 -18.906 -8.992 1 97.38 17 LYS B C 1
ATOM 933 O O . LYS B 1 17 ? 6.254 -19.078 -10.047 1 97.38 17 LYS B O 1
ATOM 938 N N . GLY B 1 18 ? 8.078 -18.266 -8.891 1 96.69 18 GLY B N 1
ATOM 939 C CA . GLY B 1 18 ? 8.742 -17.812 -10.102 1 96.69 18 GLY B CA 1
ATOM 940 C C . GLY B 1 18 ? 8.164 -16.516 -10.648 1 96.69 18 GLY B C 1
ATOM 941 O O . GLY B 1 18 ? 8.148 -16.297 -11.859 1 96.69 18 GLY B O 1
ATOM 942 N N . PHE B 1 19 ? 7.688 -15.711 -9.797 1 97.56 19 PHE B N 1
ATOM 943 C CA . PHE B 1 19 ? 7.129 -14.422 -10.211 1 97.56 19 PHE B CA 1
ATOM 944 C C . PHE B 1 19 ? 8.234 -13.398 -10.438 1 97.56 19 PHE B C 1
ATOM 946 O O . PHE B 1 19 ? 9.414 -13.719 -10.305 1 97.56 19 PHE B O 1
ATOM 953 N N . ASN B 1 20 ? 7.797 -12.203 -10.891 1 97.12 20 ASN B N 1
ATOM 954 C CA . ASN B 1 20 ? 8.719 -11.102 -11.141 1 97.12 20 ASN B CA 1
ATOM 955 C C . ASN B 1 20 ? 9.469 -10.688 -9.875 1 97.12 20 ASN B C 1
ATOM 957 O O . ASN B 1 20 ? 8.844 -10.398 -8.852 1 97.12 20 ASN B O 1
ATOM 961 N N . THR B 1 21 ? 10.734 -10.695 -9.953 1 97.81 21 THR B N 1
ATOM 962 C CA . THR B 1 21 ? 11.523 -10.328 -8.781 1 97.81 21 THR B CA 1
ATOM 963 C C . THR B 1 21 ? 12.555 -9.258 -9.133 1 97.81 21 THR B C 1
ATOM 965 O O . THR B 1 21 ? 13.383 -8.891 -8.305 1 97.81 21 THR B O 1
ATOM 968 N N . SER B 1 22 ? 12.508 -8.727 -10.398 1 97 22 SER B N 1
ATOM 969 C CA . SER B 1 22 ? 13.609 -7.863 -10.797 1 97 22 SER B CA 1
ATOM 970 C C . SER B 1 22 ? 13.117 -6.648 -11.57 1 97 22 SER B C 1
ATOM 972 O O . SER B 1 22 ? 13.773 -5.605 -11.594 1 97 22 SER B O 1
ATOM 974 N N . ASP B 1 23 ? 12.047 -6.816 -12.312 1 98.38 23 ASP B N 1
ATOM 975 C CA . ASP B 1 23 ? 11.5 -5.719 -13.109 1 98.38 23 ASP B CA 1
ATOM 976 C C . ASP B 1 23 ? 10.672 -4.777 -12.242 1 98.38 23 ASP B C 1
ATOM 978 O O . ASP B 1 23 ? 9.445 -4.895 -12.188 1 98.38 23 ASP B O 1
ATOM 982 N N . VAL B 1 24 ? 11.281 -3.797 -11.719 1 98.69 24 VAL B N 1
ATOM 983 C CA . VAL B 1 24 ? 10.672 -2.902 -10.742 1 98.69 24 VAL B CA 1
ATOM 984 C C . VAL B 1 24 ? 9.539 -2.119 -11.391 1 98.69 24 VAL B C 1
ATOM 986 O O . VAL B 1 24 ? 8.445 -2.02 -10.836 1 98.69 24 VAL B O 1
ATOM 989 N N . PRO B 1 25 ? 9.711 -1.573 -12.672 1 98.75 25 PRO B N 1
ATOM 990 C CA . PRO B 1 25 ? 8.594 -0.885 -13.312 1 98.75 25 PRO B CA 1
ATOM 991 C C . PRO B 1 25 ? 7.363 -1.78 -13.477 1 98.75 25 PRO B C 1
ATOM 993 O O . PRO B 1 25 ? 6.238 -1.343 -13.227 1 98.75 25 PRO B O 1
ATOM 996 N N . LEU B 1 26 ? 7.59 -3 -13.82 1 98.56 26 LEU B N 1
ATOM 997 C CA . LEU B 1 26 ? 6.469 -3.926 -13.938 1 98.56 26 LEU B CA 1
ATOM 998 C C . LEU B 1 26 ? 5.762 -4.09 -12.594 1 98.56 26 LEU B C 1
ATOM 1000 O O . LEU B 1 26 ? 4.531 -4.105 -12.539 1 98.56 26 LEU B O 1
ATOM 1004 N N . GLU B 1 27 ? 6.531 -4.254 -11.562 1 98.75 27 GLU B N 1
ATOM 1005 C CA . GLU B 1 27 ? 5.949 -4.449 -10.242 1 98.75 27 GLU B CA 1
ATOM 1006 C C . GLU B 1 27 ? 5.105 -3.248 -9.828 1 98.75 27 GLU B C 1
ATOM 1008 O O . GLU B 1 27 ? 4.031 -3.408 -9.242 1 98.75 27 GLU B O 1
ATOM 1013 N N . PHE B 1 28 ? 5.535 -2.016 -10.094 1 98.94 28 PHE B N 1
ATOM 1014 C CA . PHE B 1 28 ? 4.754 -0.818 -9.812 1 98.94 28 PHE B CA 1
ATOM 1015 C C . PHE B 1 28 ? 3.441 -0.836 -10.594 1 98.94 28 PHE B C 1
ATOM 1017 O O . PHE B 1 28 ? 2.4 -0.426 -10.07 1 98.94 28 PHE B O 1
ATOM 1024 N N . CYS B 1 29 ? 3.508 -1.244 -11.859 1 98.75 29 CYS B N 1
ATOM 1025 C CA . CYS B 1 29 ? 2.293 -1.326 -12.656 1 98.75 29 CYS B CA 1
ATOM 1026 C C . CYS B 1 29 ? 1.305 -2.316 -12.055 1 98.75 29 CYS B C 1
ATOM 1028 O O . CYS B 1 29 ? 0.102 -2.051 -12.008 1 98.75 29 CYS B O 1
ATOM 1030 N N . LEU B 1 30 ? 1.796 -3.436 -11.602 1 98.69 30 LEU B N 1
ATOM 1031 C CA . LEU B 1 30 ? 0.939 -4.434 -10.977 1 98.69 30 LEU B CA 1
ATOM 1032 C C . LEU B 1 30 ? 0.326 -3.895 -9.688 1 98.69 30 LEU B C 1
ATOM 1034 O O . LEU B 1 30 ? -0.855 -4.121 -9.414 1 98.69 30 LEU B O 1
ATOM 1038 N N . LEU B 1 31 ? 1.143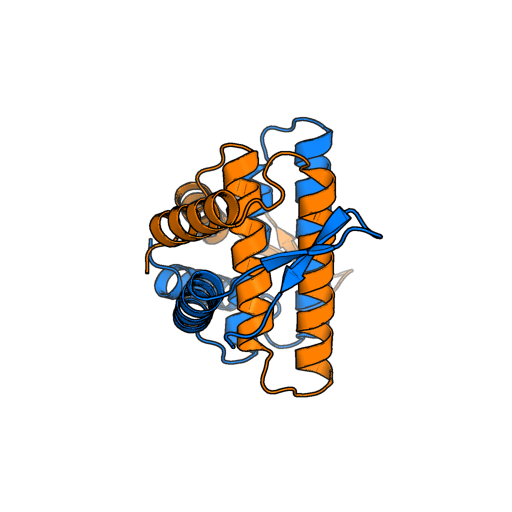 -3.217 -8.898 1 98.94 31 LEU B N 1
ATOM 1039 C CA . LEU B 1 31 ? 0.625 -2.555 -7.703 1 98.94 31 LEU B CA 1
ATOM 1040 C C . LEU B 1 31 ? -0.507 -1.598 -8.062 1 98.94 31 LEU B C 1
ATOM 1042 O O . LEU B 1 31 ? -1.557 -1.603 -7.414 1 98.94 31 LEU B O 1
ATOM 1046 N N . GLN B 1 32 ? -0.31 -0.772 -9.109 1 98.88 32 GLN B N 1
ATOM 1047 C CA . GLN B 1 32 ? -1.339 0.165 -9.547 1 98.88 32 GLN B CA 1
ATOM 1048 C C . GLN B 1 32 ? -2.607 -0.569 -9.969 1 98.88 32 GLN B C 1
ATOM 1050 O O . GLN B 1 32 ? -3.719 -0.086 -9.734 1 98.88 32 GLN B O 1
ATOM 1055 N N . GLY B 1 33 ? -2.443 -1.67 -10.578 1 98.69 33 GLY B N 1
ATOM 1056 C CA . GLY B 1 33 ? -3.584 -2.512 -10.898 1 98.69 33 GLY B CA 1
ATOM 1057 C C . GLY B 1 33 ? -4.375 -2.936 -9.672 1 98.69 33 GLY B C 1
ATOM 1058 O O . GLY B 1 33 ? -5.609 -2.896 -9.68 1 98.69 33 GLY B O 1
ATOM 1059 N N . GLU B 1 34 ? -3.639 -3.357 -8.641 1 98.88 34 GLU B N 1
ATOM 1060 C CA . GLU B 1 34 ? -4.32 -3.77 -7.418 1 98.88 34 GLU B CA 1
ATOM 1061 C C . GLU B 1 34 ? -5.055 -2.598 -6.77 1 98.88 34 GLU B C 1
ATOM 1063 O O . GLU B 1 34 ? -6.109 -2.777 -6.16 1 98.88 34 GLU B O 1
ATOM 1068 N N . VAL B 1 35 ? -4.488 -1.401 -6.844 1 98.94 35 VAL B N 1
ATOM 1069 C CA . VAL B 1 35 ? -5.176 -0.223 -6.324 1 98.94 35 VAL B CA 1
ATOM 1070 C C . VAL B 1 35 ? -6.492 -0.021 -7.066 1 98.94 35 VAL B C 1
ATOM 1072 O O . VAL B 1 35 ? -7.527 0.242 -6.453 1 98.94 35 VAL B O 1
ATOM 1075 N N . ALA B 1 36 ? -6.461 -0.105 -8.391 1 98.75 36 ALA B N 1
ATOM 1076 C CA . ALA B 1 36 ? -7.672 0.028 -9.195 1 98.75 36 ALA B CA 1
ATOM 1077 C C . ALA B 1 36 ? -8.695 -1.041 -8.82 1 98.75 36 ALA B C 1
ATOM 1079 O O . ALA B 1 36 ? -9.891 -0.756 -8.719 1 98.75 36 ALA B O 1
ATOM 1080 N N . GLU B 1 37 ? -8.266 -2.299 -8.602 1 98.81 37 GLU B N 1
ATOM 1081 C CA . GLU B 1 37 ? -9.164 -3.383 -8.211 1 98.81 37 GLU B CA 1
ATOM 1082 C C . GLU B 1 37 ? -9.797 -3.115 -6.848 1 98.81 37 GLU B C 1
ATOM 1084 O O . GLU B 1 37 ? -10.977 -3.389 -6.637 1 98.81 37 GLU B O 1
ATOM 1089 N N . ALA B 1 38 ? -9.023 -2.646 -5.957 1 98.88 38 ALA B N 1
ATOM 1090 C CA . ALA B 1 38 ? -9.539 -2.336 -4.629 1 98.88 38 ALA B CA 1
ATOM 1091 C C . ALA B 1 38 ? -10.578 -1.222 -4.688 1 98.88 38 ALA B C 1
ATOM 1093 O O . ALA B 1 38 ? -11.617 -1.29 -4.02 1 98.88 38 ALA B O 1
ATOM 1094 N N . PHE B 1 39 ? -10.312 -0.161 -5.457 1 98.88 39 PHE B N 1
ATOM 1095 C CA . PHE B 1 39 ? -11.273 0.92 -5.633 1 98.88 39 PHE B CA 1
ATOM 1096 C C . PHE B 1 39 ? -12.586 0.39 -6.191 1 98.88 39 PHE B C 1
ATOM 1098 O O . PHE B 1 39 ? -13.664 0.732 -5.695 1 98.88 39 PHE B O 1
ATOM 1105 N N . ASP B 1 40 ? -12.445 -0.411 -7.219 1 98.69 40 ASP B N 1
ATOM 1106 C CA . ASP B 1 40 ? -13.633 -1.003 -7.824 1 98.69 40 ASP B CA 1
ATOM 1107 C C . ASP B 1 40 ? -14.398 -1.853 -6.812 1 98.69 40 ASP B C 1
ATOM 1109 O O . ASP B 1 40 ? -15.633 -1.818 -6.773 1 98.69 40 ASP B O 1
ATOM 1113 N N . ALA B 1 41 ? -13.656 -2.691 -6.039 1 98.69 41 ALA B N 1
ATOM 1114 C CA . ALA B 1 41 ? -14.289 -3.51 -5.008 1 98.69 41 ALA B CA 1
ATOM 1115 C C . ALA B 1 41 ? -15.047 -2.641 -4.008 1 98.69 41 ALA B C 1
ATOM 1117 O O . ALA B 1 41 ? -16.172 -2.973 -3.613 1 98.69 41 ALA B O 1
ATOM 1118 N N . TRP B 1 42 ? -14.484 -1.566 -3.641 1 98.5 42 TRP B N 1
ATOM 1119 C CA . TRP B 1 42 ? -15.148 -0.653 -2.717 1 98.5 42 TRP B CA 1
ATOM 1120 C C . TRP B 1 42 ? -16.391 -0.039 -3.352 1 98.5 42 TRP B C 1
ATOM 1122 O O . TRP B 1 42 ? -17.469 -0.057 -2.76 1 98.5 42 TRP B O 1
ATOM 1132 N N . ARG B 1 43 ? -16.219 0.524 -4.574 1 97.94 43 ARG B N 1
ATOM 1133 C CA . ARG B 1 43 ? -17.266 1.239 -5.289 1 97.94 43 ARG B CA 1
ATOM 1134 C C . ARG B 1 43 ? -18.469 0.338 -5.531 1 97.94 43 ARG B C 1
ATOM 1136 O O . ARG B 1 43 ? -19.609 0.792 -5.469 1 97.94 43 ARG B O 1
ATOM 1143 N N . ARG B 1 44 ? -18.188 -0.912 -5.691 1 97.75 44 ARG B N 1
ATOM 1144 C CA . ARG B 1 44 ? -19.25 -1.835 -6.062 1 97.75 44 ARG B CA 1
ATOM 1145 C C . ARG B 1 44 ? -19.703 -2.66 -4.859 1 97.75 44 ARG B C 1
ATOM 1147 O O . ARG B 1 44 ? -20.484 -3.6 -5.008 1 97.75 44 ARG B O 1
ATOM 1154 N N . THR B 1 45 ? -19.141 -2.436 -3.691 1 94.75 45 THR B N 1
ATOM 1155 C CA . THR B 1 45 ? -19.484 -3.07 -2.428 1 94.75 45 THR B CA 1
ATOM 1156 C C . THR B 1 45 ? -19.297 -4.582 -2.508 1 94.75 45 THR B C 1
ATOM 1158 O O . THR B 1 45 ? -20.172 -5.348 -2.084 1 94.75 45 THR B O 1
ATOM 1161 N N . ARG B 1 46 ? -18.172 -4.887 -3.137 1 91.25 46 ARG B N 1
ATOM 1162 C CA . ARG B 1 46 ? -17.844 -6.305 -3.219 1 91.25 46 ARG B CA 1
ATOM 1163 C C . ARG B 1 46 ? -17.219 -6.801 -1.917 1 91.25 46 ARG B C 1
ATOM 1165 O O . ARG B 1 46 ? -16.641 -6.02 -1.169 1 91.25 46 ARG B O 1
ATOM 1172 N N . ASP B 1 47 ? -17.359 -8.117 -1.761 1 94.31 47 ASP B N 1
ATOM 1173 C CA . ASP B 1 47 ? -16.875 -8.734 -0.531 1 94.31 47 ASP B CA 1
ATOM 1174 C C . ASP B 1 47 ? -15.359 -8.93 -0.581 1 94.31 47 ASP B C 1
ATOM 1176 O O . ASP B 1 47 ? -14.734 -9.227 0.438 1 94.31 47 ASP B O 1
ATOM 1180 N N . ASP B 1 48 ? -14.789 -8.586 -1.623 1 96.81 48 ASP B N 1
ATOM 1181 C CA . ASP B 1 48 ? -13.383 -8.93 -1.784 1 96.81 48 ASP B CA 1
ATOM 1182 C C . ASP B 1 48 ? -12.492 -7.715 -1.526 1 96.81 48 ASP B C 1
ATOM 1184 O O . ASP B 1 48 ? -11.312 -7.715 -1.895 1 96.81 48 ASP B O 1
ATOM 1188 N N . LEU B 1 49 ? -13.039 -6.668 -0.915 1 98.5 49 LEU B N 1
ATOM 1189 C CA . LEU B 1 49 ? -12.242 -5.473 -0.663 1 98.5 49 LEU B CA 1
ATOM 1190 C C . LEU B 1 49 ? -11.016 -5.801 0.19 1 98.5 49 LEU B C 1
ATOM 1192 O O . LEU B 1 49 ? -9.906 -5.367 -0.118 1 98.5 49 LEU B O 1
ATOM 1196 N N . GLY B 1 50 ? -11.219 -6.551 1.267 1 98.62 50 GLY B N 1
ATOM 1197 C CA . GLY B 1 50 ? -10.109 -6.945 2.115 1 98.62 50 GLY B CA 1
ATOM 1198 C C . GLY B 1 50 ? -9.008 -7.656 1.358 1 98.62 50 GLY B C 1
ATOM 1199 O O . GLY B 1 50 ? -7.82 -7.395 1.585 1 98.62 50 GLY B O 1
ATOM 1200 N N . GLU B 1 51 ? -9.43 -8.539 0.507 1 98.75 51 GLU B N 1
ATOM 1201 C CA . GLU B 1 51 ? -8.461 -9.281 -0.292 1 98.75 51 GLU B CA 1
ATOM 1202 C C . GLU B 1 51 ? -7.695 -8.359 -1.231 1 98.75 51 GLU B C 1
ATOM 1204 O O . GLU B 1 51 ? -6.48 -8.5 -1.392 1 98.75 51 GLU B O 1
ATOM 1209 N N . GLU B 1 52 ? -8.383 -7.445 -1.864 1 98.88 52 GLU B N 1
ATOM 1210 C CA . GLU B 1 52 ? -7.742 -6.52 -2.789 1 98.88 52 GLU B CA 1
ATOM 1211 C C . GLU B 1 52 ? -6.789 -5.582 -2.057 1 98.88 52 GLU B C 1
ATOM 1213 O O . GLU B 1 52 ? -5.73 -5.23 -2.58 1 98.88 52 GLU B O 1
ATOM 1218 N N . LEU B 1 53 ? -7.168 -5.121 -0.856 1 98.94 53 LEU B N 1
ATOM 1219 C CA . LEU B 1 53 ? -6.266 -4.305 -0.051 1 98.94 53 LEU B CA 1
ATOM 1220 C C . LEU B 1 53 ? -5.031 -5.098 0.356 1 98.94 53 LEU B C 1
ATOM 1222 O O . LEU B 1 53 ? -3.92 -4.562 0.367 1 98.94 53 LEU B O 1
ATOM 1226 N N . ALA B 1 54 ? -5.234 -6.344 0.676 1 98.94 54 ALA B N 1
ATOM 1227 C CA . ALA B 1 54 ? -4.102 -7.211 0.986 1 98.94 54 ALA B CA 1
ATOM 1228 C C . ALA B 1 54 ? -3.17 -7.344 -0.215 1 98.94 54 ALA B C 1
ATOM 1230 O O . ALA B 1 54 ? -1.947 -7.395 -0.057 1 98.9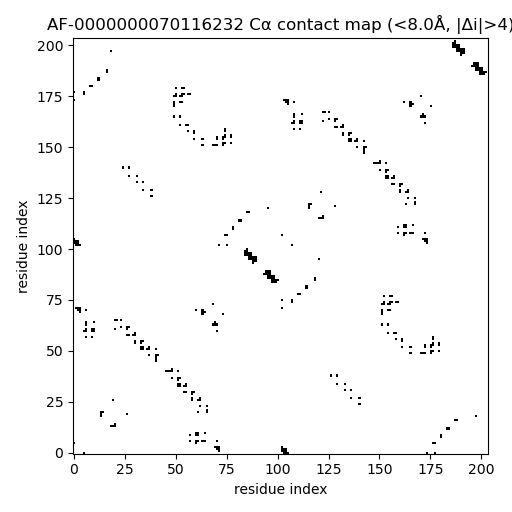4 54 ALA B O 1
ATOM 1231 N N . ASP B 1 55 ? -3.719 -7.43 -1.426 1 98.94 55 ASP B N 1
ATOM 1232 C CA . ASP B 1 55 ? -2.893 -7.516 -2.627 1 98.94 55 ASP B CA 1
ATOM 1233 C C . ASP B 1 55 ? -2.02 -6.273 -2.783 1 98.94 55 ASP B C 1
ATOM 1235 O O . ASP B 1 55 ? -0.866 -6.367 -3.207 1 98.94 55 ASP B O 1
ATOM 1239 N N . ILE B 1 56 ? -2.562 -5.117 -2.447 1 99 56 ILE B N 1
ATOM 1240 C CA . ILE B 1 56 ? -1.766 -3.895 -2.465 1 99 56 ILE B CA 1
ATOM 1241 C C . ILE B 1 56 ? -0.584 -4.035 -1.507 1 99 56 ILE B C 1
ATOM 1243 O O . ILE B 1 56 ? 0.555 -3.734 -1.869 1 99 56 ILE B O 1
ATOM 1247 N N . ALA B 1 57 ? -0.848 -4.473 -0.317 1 98.94 57 ALA B N 1
ATOM 1248 C CA . ALA B 1 57 ? 0.207 -4.652 0.677 1 98.94 57 ALA B CA 1
ATOM 1249 C C . ALA B 1 57 ? 1.293 -5.59 0.163 1 98.94 57 ALA B C 1
ATOM 1251 O O . ALA B 1 57 ? 2.484 -5.332 0.344 1 98.94 57 ALA B O 1
ATOM 1252 N N . ILE B 1 58 ? 0.926 -6.652 -0.454 1 98.94 58 ILE B N 1
ATOM 1253 C CA . ILE B 1 58 ? 1.858 -7.688 -0.891 1 98.94 58 ILE B CA 1
ATOM 1254 C C . ILE B 1 58 ? 2.75 -7.141 -2.004 1 98.94 58 ILE B C 1
ATOM 1256 O O . ILE B 1 58 ? 3.965 -7.348 -1.992 1 98.94 58 ILE B O 1
ATOM 1260 N N . TYR B 1 59 ? 2.184 -6.418 -2.943 1 98.94 59 TYR B N 1
ATOM 1261 C CA . TYR B 1 59 ? 3.002 -5.816 -3.992 1 98.94 59 TYR B CA 1
ATOM 1262 C C . TYR B 1 59 ? 3.916 -4.742 -3.422 1 98.94 59 TYR B C 1
ATOM 1264 O O . TYR B 1 59 ? 5.043 -4.562 -3.891 1 98.94 59 TYR B O 1
ATOM 1272 N N . LEU B 1 60 ? 3.42 -3.973 -2.471 1 98.94 60 LEU B N 1
ATOM 1273 C CA . LEU B 1 60 ? 4.246 -2.986 -1.782 1 98.94 60 LEU B CA 1
ATOM 1274 C C . LEU B 1 60 ? 5.438 -3.654 -1.107 1 98.94 60 LEU B C 1
ATOM 1276 O O . LEU B 1 60 ? 6.57 -3.18 -1.229 1 98.94 60 LEU B O 1
ATOM 1280 N N . MET B 1 61 ? 5.203 -4.707 -0.42 1 98.88 61 MET B N 1
ATOM 1281 C CA . MET B 1 61 ? 6.25 -5.453 0.271 1 98.88 61 MET B CA 1
ATOM 1282 C C . MET B 1 61 ? 7.254 -6.027 -0.724 1 98.88 61 MET B C 1
ATOM 1284 O O . MET B 1 61 ? 8.453 -6.051 -0.457 1 98.88 61 MET B O 1
ATOM 1288 N N . SER B 1 62 ? 6.746 -6.512 -1.861 1 98.75 62 SER B N 1
ATOM 1289 C CA . SER B 1 62 ? 7.617 -7.012 -2.92 1 98.75 62 SER B CA 1
ATOM 1290 C C . SER B 1 62 ? 8.531 -5.91 -3.449 1 98.75 62 SER B C 1
ATOM 1292 O O . SER B 1 62 ? 9.727 -6.133 -3.656 1 98.75 62 SER B O 1
ATOM 1294 N N . LEU B 1 63 ? 7.941 -4.758 -3.641 1 98.88 63 LEU B N 1
ATOM 1295 C CA . LEU B 1 63 ? 8.719 -3.617 -4.109 1 98.88 63 LEU B CA 1
ATOM 1296 C C . LEU B 1 63 ? 9.797 -3.238 -3.096 1 98.88 63 LEU B C 1
ATOM 1298 O O . LEU B 1 63 ? 10.914 -2.898 -3.475 1 98.88 63 LEU B O 1
ATOM 1302 N N . ALA B 1 64 ? 9.422 -3.25 -1.847 1 98.88 64 ALA B N 1
ATOM 1303 C CA . ALA B 1 64 ? 10.398 -2.969 -0.794 1 98.88 64 ALA B CA 1
ATOM 1304 C C . ALA B 1 64 ? 11.57 -3.949 -0.854 1 98.88 64 ALA B C 1
ATOM 1306 O O . ALA B 1 64 ? 12.727 -3.543 -0.774 1 98.88 64 ALA B O 1
ATOM 1307 N N . GLU B 1 65 ? 11.258 -5.199 -1.021 1 98.69 65 GLU B N 1
ATOM 1308 C CA . GLU B 1 65 ? 12.305 -6.211 -1.136 1 98.69 65 GLU B CA 1
ATOM 1309 C C . GLU B 1 65 ? 13.172 -5.969 -2.365 1 98.69 65 GLU B C 1
ATOM 1311 O O . GLU B 1 65 ? 14.398 -6.004 -2.281 1 98.69 65 GLU B O 1
ATOM 1316 N N . MET B 1 66 ? 12.602 -5.707 -3.482 1 98.38 66 MET B N 1
ATOM 1317 C CA . MET B 1 66 ? 13.305 -5.531 -4.75 1 98.38 66 MET B CA 1
ATOM 1318 C C . MET B 1 66 ? 14.258 -4.344 -4.684 1 98.38 66 MET B C 1
ATOM 1320 O O . MET B 1 66 ? 15.266 -4.312 -5.395 1 98.38 66 MET B O 1
ATOM 1324 N N . THR B 1 67 ? 13.938 -3.459 -3.816 1 98.5 67 THR B N 1
ATOM 1325 C CA . THR B 1 67 ? 14.688 -2.213 -3.807 1 98.5 67 THR B CA 1
ATOM 1326 C C . THR B 1 67 ? 15.5 -2.084 -2.52 1 98.5 67 THR B C 1
ATOM 1328 O O . THR B 1 67 ? 16.016 -1.008 -2.211 1 98.5 67 THR B O 1
ATOM 1331 N N . GLY B 1 68 ? 15.469 -3.127 -1.664 1 97.94 68 GLY B N 1
ATOM 1332 C CA . GLY B 1 68 ? 16.312 -3.178 -0.48 1 97.94 68 GLY B CA 1
ATOM 1333 C C . GLY B 1 68 ? 15.789 -2.338 0.667 1 97.94 68 GLY B C 1
ATOM 1334 O O . GLY B 1 68 ? 16.547 -1.896 1.524 1 97.94 68 GLY B O 1
ATOM 1335 N N . VAL B 1 69 ? 14.562 -2.07 0.698 1 98.75 69 VAL B N 1
ATOM 1336 C CA . VAL B 1 69 ? 13.969 -1.231 1.731 1 98.75 69 VAL B CA 1
ATOM 1337 C C . VAL B 1 69 ? 13.398 -2.107 2.844 1 98.75 69 VAL B C 1
ATOM 1339 O O . VAL B 1 69 ? 12.656 -3.055 2.576 1 98.75 69 VAL B O 1
ATOM 1342 N N . ASP B 1 70 ? 13.773 -1.86 4.094 1 98.81 70 ASP B N 1
ATOM 1343 C CA . ASP B 1 70 ? 13.078 -2.398 5.258 1 98.81 70 ASP B CA 1
ATOM 1344 C C . ASP B 1 70 ? 11.781 -1.645 5.52 1 98.81 70 ASP B C 1
ATOM 1346 O O . ASP B 1 70 ? 11.781 -0.593 6.164 1 98.81 70 ASP B O 1
ATOM 1350 N N . LEU B 1 71 ? 10.727 -2.225 5.133 1 98.88 71 LEU B N 1
ATOM 1351 C CA . LEU B 1 71 ? 9.461 -1.498 5.133 1 98.88 71 LEU B CA 1
ATOM 1352 C C . LEU B 1 71 ? 9 -1.213 6.559 1 98.88 71 LEU B C 1
ATOM 1354 O O . LEU B 1 71 ? 8.414 -0.164 6.828 1 98.88 71 LEU B O 1
ATOM 1358 N N . GLN B 1 72 ? 9.211 -2.162 7.469 1 98.94 72 GLN B N 1
ATOM 1359 C CA . GLN B 1 72 ? 8.836 -1.91 8.852 1 98.94 72 GLN B CA 1
ATOM 1360 C C . GLN B 1 72 ? 9.531 -0.666 9.398 1 98.94 72 GLN B C 1
ATOM 1362 O O . GLN B 1 72 ? 8.891 0.214 9.969 1 98.94 72 GLN B O 1
ATOM 1367 N N . SER B 1 73 ? 10.836 -0.609 9.219 1 98.88 73 SER B N 1
ATOM 1368 C CA . SER B 1 73 ? 11.594 0.55 9.68 1 98.88 73 SER B CA 1
ATOM 1369 C C . SER B 1 73 ? 11.102 1.832 9.016 1 98.88 73 SER B C 1
ATOM 1371 O O . SER B 1 73 ? 10.969 2.867 9.68 1 98.88 73 SER B O 1
ATOM 1373 N N . ALA B 1 74 ? 10.875 1.788 7.723 1 98.88 74 ALA B N 1
ATOM 1374 C CA . ALA B 1 74 ? 10.406 2.961 6.984 1 98.88 74 ALA B CA 1
ATOM 1375 C C . ALA B 1 74 ? 9.062 3.449 7.523 1 98.88 74 ALA B C 1
ATOM 1377 O O . ALA B 1 74 ? 8.859 4.652 7.699 1 98.88 74 ALA B O 1
ATOM 1378 N N . VAL B 1 75 ? 8.164 2.539 7.785 1 98.88 75 VAL B N 1
ATOM 1379 C CA . VAL B 1 75 ? 6.84 2.871 8.297 1 98.88 75 VAL B CA 1
ATOM 1380 C C . VAL B 1 75 ? 6.957 3.461 9.695 1 98.88 75 VAL B C 1
ATOM 1382 O O . VAL B 1 75 ? 6.348 4.492 10 1 98.88 75 VAL B O 1
ATOM 1385 N N . GLU B 1 76 ? 7.727 2.773 10.531 1 98.88 76 GLU B N 1
ATOM 1386 C CA . GLU B 1 76 ? 7.926 3.266 11.891 1 98.88 76 GLU B CA 1
ATOM 1387 C C . GLU B 1 76 ? 8.484 4.688 11.883 1 98.88 76 GLU B C 1
ATOM 1389 O O . GLU B 1 76 ? 8.008 5.547 12.625 1 98.88 76 GLU B O 1
ATOM 1394 N N . GLN B 1 77 ? 9.484 4.938 11.109 1 98.69 77 GLN B N 1
ATOM 1395 C CA . GLN B 1 77 ? 10.086 6.258 11.008 1 98.69 77 GLN B CA 1
ATOM 1396 C C . GLN B 1 77 ? 9.086 7.285 10.484 1 98.69 77 GLN B C 1
ATOM 1398 O O . GLN B 1 77 ? 9.023 8.414 10.984 1 98.69 77 GLN B O 1
ATOM 1403 N N . LYS B 1 78 ? 8.305 6.93 9.508 1 98.75 78 LYS B N 1
ATOM 1404 C CA . LYS B 1 78 ? 7.344 7.859 8.914 1 98.75 78 LYS B CA 1
ATOM 1405 C C . LYS B 1 78 ? 6.223 8.195 9.898 1 98.75 78 LYS B C 1
ATOM 1407 O O . LYS B 1 78 ? 5.781 9.344 9.977 1 98.75 78 LYS B O 1
ATOM 1412 N N . LEU B 1 79 ? 5.738 7.191 10.594 1 98.69 79 LEU B N 1
ATOM 1413 C CA . LEU B 1 79 ? 4.73 7.426 11.617 1 98.69 79 LEU B CA 1
ATOM 1414 C C . LEU B 1 79 ? 5.254 8.391 12.68 1 98.69 79 LEU B C 1
ATOM 1416 O O . LEU B 1 79 ? 4.535 9.297 13.109 1 98.69 79 LEU B O 1
ATOM 1420 N N . ALA B 1 80 ? 6.453 8.141 13.109 1 98.5 80 ALA B N 1
ATOM 1421 C CA . ALA B 1 80 ? 7.062 9.031 14.102 1 98.5 80 ALA B CA 1
ATOM 1422 C C . ALA B 1 80 ? 7.191 10.453 13.555 1 98.5 80 ALA B C 1
ATOM 1424 O O . ALA B 1 80 ? 6.914 11.422 14.266 1 98.5 80 ALA B O 1
ATOM 1425 N N . LYS B 1 81 ? 7.648 10.602 12.359 1 97.94 81 LYS B N 1
ATOM 1426 C CA . LYS B 1 81 ? 7.781 11.898 11.703 1 97.94 81 LYS B CA 1
ATOM 1427 C C . LYS B 1 81 ? 6.434 12.609 11.609 1 97.94 81 LYS B C 1
ATOM 1429 O O . LYS B 1 81 ? 6.328 13.797 11.906 1 97.94 81 LYS B O 1
ATOM 1434 N N . ASN B 1 82 ? 5.449 11.891 11.211 1 97.88 82 ASN B N 1
ATOM 1435 C CA . ASN B 1 82 ? 4.109 12.461 11.055 1 97.88 82 ASN B CA 1
ATOM 1436 C C . ASN B 1 82 ? 3.531 12.906 12.391 1 97.88 82 ASN B C 1
ATOM 1438 O O . ASN B 1 82 ? 2.812 13.906 12.461 1 97.88 82 ASN B O 1
ATOM 1442 N N . ALA B 1 83 ? 3.812 12.141 13.367 1 97.25 83 ALA B N 1
ATOM 1443 C CA . ALA B 1 83 ? 3.303 12.453 14.695 1 97.25 83 ALA B CA 1
ATOM 1444 C C . ALA B 1 83 ? 3.822 13.805 15.18 1 97.25 83 ALA B C 1
ATOM 1446 O O . ALA B 1 83 ? 3.129 14.523 15.906 1 97.25 83 ALA B O 1
ATOM 1447 N N . LYS B 1 84 ? 4.93 14.195 14.719 1 97.25 84 LYS B N 1
ATOM 1448 C CA . LYS B 1 84 ? 5.57 15.422 15.18 1 97.25 84 LYS B CA 1
ATOM 1449 C C . LYS B 1 84 ? 5.176 16.609 14.312 1 97.25 84 LYS B C 1
ATOM 1451 O O . LYS B 1 84 ? 5.402 17.766 14.68 1 97.25 84 LYS B O 1
ATOM 1456 N N . ARG B 1 85 ? 4.602 16.375 13.195 1 97.31 85 ARG B N 1
ATOM 1457 C CA . ARG B 1 85 ? 4.277 17.438 12.242 1 97.31 85 ARG B CA 1
ATOM 1458 C C . ARG B 1 85 ? 3.053 18.219 12.703 1 97.31 85 ARG B C 1
ATOM 1460 O O . ARG B 1 85 ? 2.158 17.656 13.344 1 97.31 85 ARG B O 1
ATOM 1467 N N . THR B 1 86 ? 3.086 19.484 12.328 1 96.56 86 THR B N 1
ATOM 1468 C CA . THR B 1 86 ? 1.966 20.375 12.617 1 96.56 86 THR B CA 1
ATOM 1469 C C . THR B 1 86 ? 1.4 20.969 11.336 1 96.56 86 THR B C 1
ATOM 1471 O O . THR B 1 86 ? 2.133 21.172 10.367 1 96.56 86 THR B O 1
ATOM 1474 N N . TYR B 1 87 ? 0.091 21.188 11.414 1 96.56 87 TYR B N 1
ATOM 1475 C CA . TYR B 1 87 ? -0.599 21.688 10.227 1 96.56 87 TYR B CA 1
ATOM 1476 C C . TYR B 1 87 ? -1.526 22.844 10.586 1 96.56 87 TYR B C 1
ATOM 1478 O O . TYR B 1 87 ? -2.039 22.906 11.703 1 96.56 87 TYR B O 1
ATOM 1486 N N . VAL B 1 88 ? -1.688 23.719 9.641 1 95.25 88 VAL B N 1
ATOM 1487 C CA . VAL B 1 88 ? -2.693 24.766 9.734 1 95.25 88 VAL B CA 1
ATOM 1488 C C . VAL B 1 88 ? -3.535 24.781 8.461 1 95.25 88 VAL B C 1
ATOM 1490 O O . VAL B 1 88 ? -3.049 24.438 7.379 1 95.25 88 VAL B O 1
ATOM 1493 N N . LYS B 1 89 ? -4.734 25.125 8.625 1 94.19 89 LYS B N 1
ATOM 1494 C CA . LYS B 1 89 ? -5.637 25.203 7.48 1 94.19 89 LYS B CA 1
ATOM 1495 C C . LYS B 1 89 ? -5.32 26.422 6.609 1 94.19 89 LYS B C 1
ATOM 1497 O O . LYS B 1 89 ? -5.223 27.531 7.109 1 94.19 89 LYS B O 1
ATOM 1502 N N . ASP B 1 90 ? -5.098 26.094 5.332 1 93.44 90 ASP B N 1
ATOM 1503 C CA . ASP B 1 90 ? -4.949 27.172 4.363 1 93.44 90 ASP B CA 1
ATOM 1504 C C . ASP B 1 90 ? -6.309 27.766 3.986 1 93.44 90 ASP B C 1
ATOM 1506 O O . ASP B 1 90 ? -7.176 27.047 3.475 1 93.44 90 ASP B O 1
ATOM 1510 N N . GLU B 1 91 ? -6.449 28.984 4.195 1 92.12 91 GLU B N 1
ATOM 1511 C CA . GLU B 1 91 ? -7.742 29.641 4.012 1 92.12 91 GLU B CA 1
ATOM 1512 C C . GLU B 1 91 ? -8.148 29.656 2.541 1 92.12 91 GLU B C 1
ATOM 1514 O O . GLU B 1 91 ? -9.336 29.562 2.219 1 92.12 91 GLU B O 1
ATOM 1519 N N . ALA B 1 92 ? -7.293 29.703 1.689 1 94.44 92 ALA B N 1
ATOM 1520 C CA . ALA B 1 92 ? -7.578 29.797 0.26 1 94.44 92 ALA B CA 1
ATOM 1521 C C . ALA B 1 92 ? -8.016 28.453 -0.299 1 94.44 92 ALA B C 1
ATOM 1523 O O . ALA B 1 92 ? -8.984 28.375 -1.062 1 94.44 92 ALA B O 1
ATOM 1524 N N . SER B 1 93 ? -7.438 27.344 0.115 1 91.81 93 SER B N 1
ATOM 1525 C CA . SER B 1 93 ? -7.688 26.031 -0.47 1 91.81 93 SER B CA 1
ATOM 1526 C C . SER B 1 93 ? -8.547 25.172 0.449 1 91.81 93 SER B C 1
ATOM 1528 O O . SER B 1 93 ? -9.141 24.188 0.009 1 91.81 93 SER B O 1
ATOM 1530 N N . GLY B 1 94 ? -8.531 25.484 1.659 1 92.5 94 GLY B N 1
ATOM 1531 C CA . GLY B 1 94 ? -9.242 24.688 2.646 1 92.5 94 GLY B CA 1
ATOM 1532 C C . GLY B 1 94 ? -8.492 23.438 3.057 1 92.5 94 GLY B C 1
ATOM 1533 O O . GLY B 1 94 ? -9.016 22.609 3.814 1 92.5 94 GLY B O 1
ATOM 1534 N N . THR B 1 95 ? -7.293 23.312 2.512 1 92.75 95 THR B N 1
ATOM 1535 C CA . THR B 1 95 ? -6.527 22.109 2.809 1 92.75 95 THR B CA 1
ATOM 1536 C C . THR B 1 95 ? -5.512 22.375 3.916 1 92.75 95 THR B C 1
ATOM 1538 O O . THR B 1 95 ? -5.152 23.516 4.176 1 92.75 95 THR B O 1
ATOM 1541 N N . LEU B 1 96 ? -5.078 21.312 4.59 1 95.31 96 LEU B N 1
ATOM 1542 C CA . LEU B 1 96 ? -4.07 21.422 5.641 1 95.31 96 LEU B CA 1
ATOM 1543 C C . LEU B 1 96 ? -2.674 21.562 5.043 1 95.31 96 LEU B C 1
ATOM 1545 O O . LEU B 1 96 ? -2.311 20.812 4.129 1 95.31 96 LEU B O 1
ATOM 1549 N N . VAL B 1 97 ? -1.92 22.547 5.613 1 95.31 97 VAL B N 1
ATOM 1550 C CA . VAL B 1 97 ? -0.549 22.766 5.168 1 95.31 97 VAL B CA 1
ATOM 1551 C C . VAL B 1 97 ? 0.412 22.594 6.34 1 95.31 97 VAL B C 1
ATOM 1553 O O . VAL B 1 97 ? 0.168 23.109 7.438 1 95.31 97 VAL B O 1
ATOM 1556 N N . ARG B 1 98 ? 1.424 21.953 6.059 1 95.44 98 ARG B N 1
ATOM 1557 C CA . ARG B 1 98 ? 2.428 21.688 7.086 1 95.44 98 ARG B CA 1
ATOM 1558 C C . ARG B 1 98 ? 3.16 22.969 7.473 1 95.44 98 ARG B C 1
ATOM 1560 O O . ARG B 1 98 ? 3.543 23.766 6.605 1 95.44 98 ARG B O 1
ATOM 1567 N N . VAL B 1 99 ? 3.375 23.062 8.836 1 94.31 99 VAL B N 1
ATOM 1568 C CA . VAL B 1 99 ? 4.109 24.234 9.305 1 94.31 99 VAL B CA 1
ATOM 1569 C C . VAL B 1 99 ? 5.324 23.797 10.117 1 94.31 99 VAL B C 1
ATOM 1571 O O . VAL B 1 99 ? 5.266 22.797 10.844 1 94.31 99 VAL B O 1
ATOM 1574 N N . GLU B 1 100 ? 6.461 24.312 9.852 1 86.94 100 GLU B N 1
ATOM 1575 C CA . GLU B 1 100 ? 7.676 24.016 10.602 1 86.94 100 GLU B CA 1
ATOM 1576 C C . GLU B 1 100 ? 7.641 24.641 11.992 1 86.94 100 GLU B C 1
ATOM 1578 O O . GLU B 1 100 ? 7.066 25.703 12.18 1 86.94 100 GLU B O 1
ATOM 1583 N N . PRO B 1 101 ? 8.047 23.719 12.922 1 76.06 101 PRO B N 1
ATOM 1584 C CA . PRO B 1 101 ? 8.094 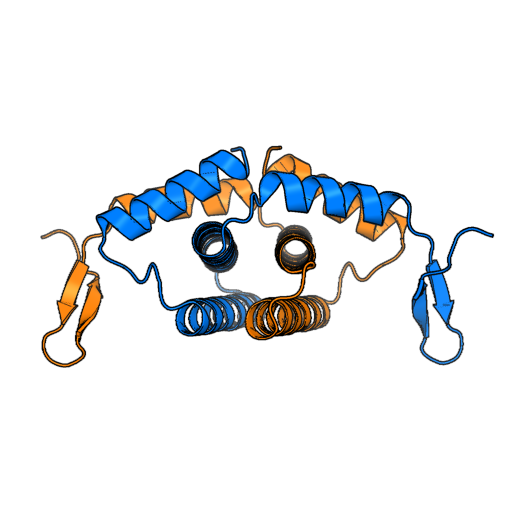24.328 14.25 1 76.06 101 PRO B CA 1
ATOM 1585 C C . PRO B 1 101 ? 8.836 25.656 14.273 1 76.06 101 PRO B C 1
ATOM 1587 O O . PRO B 1 101 ? 9.781 25.859 13.5 1 76.06 101 PRO B O 1
ATOM 1590 N N . ALA B 1 102 ? 8.203 26.766 14.844 1 62.75 102 ALA B N 1
ATOM 1591 C CA . ALA B 1 102 ? 8.883 28.031 15.062 1 62.75 102 ALA B CA 1
ATOM 1592 C C . ALA B 1 102 ? 10.25 27.828 15.695 1 62.75 102 ALA B C 1
ATOM 1594 O O . ALA B 1 102 ? 10.438 26.906 16.5 1 62.75 102 ALA B O 1
#

Radius of gyration: 17.45 Å; Cα contacts (8 Å, |Δi|>4): 256; chains: 2; bounding box: 37×61×41 Å

Solvent-accessible surface area (backbone atoms only — not comparable to full-atom values): 11158 Å² total; per-residue (Å²): 103,37,39,57,58,51,32,51,51,47,41,51,48,36,61,74,72,67,50,90,74,77,56,59,70,58,49,52,51,53,32,52,50,29,50,54,51,24,50,50,21,55,77,66,69,43,91,52,29,48,54,28,50,23,47,32,51,46,40,50,31,42,51,25,56,68,69,71,39,60,56,41,61,26,34,53,52,47,53,54,53,56,67,71,56,43,68,45,73,35,82,88,77,69,44,78,39,79,49,76,84,129,101,37,38,57,58,50,32,51,50,47,42,52,47,35,61,74,72,67,51,90,72,77,58,60,72,58,50,52,52,53,31,52,48,30,50,53,50,22,50,50,21,55,77,66,69,42,89,52,29,46,54,27,51,23,50,32,51,45,40,51,32,41,49,25,58,66,68,72,39,60,57,40,60,26,34,53,52,48,53,56,53,56,66,70,58,43,69,46,74,35,84,87,78,69,43,76,39,80,48,76,84,130

Organism: Actinoplanes teichomyceticus (NCBI:txid1867)